Protein AF-A0A517YTK4-F1 (afdb_monomer)

Organism: NCBI:txid2528020

Secondary structure (DSSP, 8-state):
---HHHHHHHHHHHHHHHTTSS-HHHHHHHHHHHHHH---HHHHHHHHHHHHHHHHHHHHSS----HHHHHHHHHHHHHHHSSPPPEE-------HHHHHHHHHHHHHHHHHHHHT--HHHHHHHHHHHHHHHHHHHHHHHHHHHHHHHHTT--TTTTTEESSS-HHHHHHHHHH-SS--PPPP--TTS-TTTHHHHHHHHHHHHHHHHHHHHHHHHHHHHIIIIIHHHHHHHHHHHHHHHHHHHHHTHHHHHHHHHHHT-

Foldseek 3Di:
DDDLVLLVVLLCLLVCVVVVVAALVRSVVSLVVSCVVDPDVLSVQLCLQCVLVSVCCNVVVDRPPDVVSLVSSLLSSLLSLDPDGWDQAPDPDDDVVLVVLVVVLVVVVVVCVVVVPDPVVVVVSVVVSVVVVVVVVVVVVVVVVVCVVSRSNPPRNNRTHSDPDPVRSVVSVVVRPVRDRDDDDPPPDPPPPPCVVVVVVVVVVVVVVVVVVVVVVVVVCCVVPVVVVVCCVVVVVVVVVVCCVVVCVVVVVVVVVVVVD

Structure (mmCIF, N/CA/C/O backbone):
data_AF-A0A517YTK4-F1
#
_entry.id   AF-A0A517YTK4-F1
#
loop_
_atom_site.group_PDB
_atom_site.id
_atom_site.type_symbol
_atom_site.label_atom_id
_atom_site.label_alt_id
_atom_site.label_comp_id
_atom_site.label_asym_id
_atom_site.label_entity_id
_atom_site.label_seq_id
_atom_site.pdbx_PDB_ins_code
_atom_site.Cartn_x
_atom_site.Cartn_y
_atom_site.Cartn_z
_atom_site.occupancy
_atom_site.B_iso_or_equiv
_atom_site.auth_seq_id
_atom_site.auth_comp_id
_atom_site.auth_asym_id
_atom_site.auth_atom_id
_atom_site.pdbx_PDB_model_num
ATOM 1 N N . MET A 1 1 ? -3.029 -11.728 23.506 1.00 62.53 1 MET A N 1
ATOM 2 C CA . MET A 1 1 ? -4.375 -12.178 23.922 1.00 62.53 1 MET A CA 1
ATOM 3 C C . MET A 1 1 ? -5.382 -11.230 23.297 1.00 62.53 1 MET A C 1
ATOM 5 O O . MET A 1 1 ? -5.100 -10.040 23.271 1.00 62.53 1 MET A O 1
ATOM 9 N N . ILE A 1 2 ? -6.489 -11.734 22.751 1.00 75.38 2 ILE A N 1
ATOM 10 C CA . ILE A 1 2 ? -7.517 -10.889 22.130 1.00 75.38 2 ILE A CA 1
ATOM 11 C C . ILE A 1 2 ? -8.349 -10.230 23.237 1.00 75.38 2 ILE A C 1
ATOM 13 O O . ILE A 1 2 ? -8.969 -10.946 24.024 1.00 75.38 2 ILE A O 1
ATOM 17 N N . SER A 1 3 ? -8.361 -8.895 23.303 1.00 84.38 3 SER A N 1
ATOM 18 C CA . SER A 1 3 ? -9.205 -8.146 24.246 1.00 84.38 3 SER A CA 1
ATOM 19 C C . SER A 1 3 ? -10.408 -7.584 23.504 1.00 84.38 3 SER A C 1
ATOM 21 O O . SER A 1 3 ? -10.269 -6.705 22.654 1.00 84.38 3 SER A O 1
ATOM 23 N N . ARG A 1 4 ? -11.603 -8.104 23.804 1.00 88.69 4 ARG A N 1
ATOM 24 C CA . ARG A 1 4 ? -12.829 -7.655 23.132 1.00 88.69 4 ARG A CA 1
ATOM 25 C C . ARG A 1 4 ? -13.174 -6.209 23.482 1.00 88.69 4 ARG A C 1
ATOM 27 O O . ARG A 1 4 ? -13.539 -5.460 22.589 1.00 88.69 4 ARG A O 1
ATOM 34 N N . GLU A 1 5 ? -12.985 -5.834 24.741 1.00 90.06 5 GLU A N 1
ATOM 35 C CA . GLU A 1 5 ? -13.199 -4.473 25.237 1.00 90.06 5 GLU A CA 1
ATOM 36 C C . GLU A 1 5 ? -12.335 -3.466 24.471 1.00 90.06 5 GLU A C 1
ATOM 38 O O . GLU A 1 5 ? -12.867 -2.546 23.859 1.00 90.06 5 GLU A O 1
ATOM 43 N N . ASN A 1 6 ? -11.028 -3.726 24.368 1.00 89.94 6 ASN A N 1
ATOM 44 C CA . ASN A 1 6 ? -10.109 -2.827 23.666 1.00 89.94 6 ASN A CA 1
ATOM 45 C C . ASN A 1 6 ? -10.412 -2.774 22.154 1.00 89.94 6 ASN A C 1
ATOM 47 O O . ASN A 1 6 ? -10.222 -1.742 21.514 1.00 89.94 6 ASN A O 1
ATOM 51 N N . ARG A 1 7 ? -10.883 -3.879 21.550 1.00 89.00 7 ARG A N 1
ATOM 52 C CA . ARG A 1 7 ? -11.302 -3.891 20.136 1.00 89.00 7 ARG A CA 1
ATOM 53 C C . ARG A 1 7 ? -12.569 -3.075 19.915 1.00 89.00 7 ARG A C 1
ATOM 55 O O . ARG A 1 7 ? -12.634 -2.342 18.934 1.00 89.00 7 ARG A O 1
ATOM 62 N N . ASP A 1 8 ? -13.555 -3.202 20.798 1.00 91.62 8 ASP A N 1
ATOM 63 C CA . ASP A 1 8 ? -14.798 -2.433 20.730 1.00 91.62 8 ASP A CA 1
ATOM 64 C C . ASP A 1 8 ? -14.533 -0.935 20.971 1.00 91.62 8 ASP A C 1
ATOM 66 O O . ASP A 1 8 ? -15.130 -0.091 20.302 1.00 91.62 8 ASP A O 1
ATOM 70 N N . GLU A 1 9 ? -13.571 -0.599 21.835 1.00 91.44 9 GLU A N 1
ATOM 71 C CA . GLU A 1 9 ? -13.083 0.772 22.009 1.00 91.44 9 GLU A CA 1
ATOM 72 C C . GLU A 1 9 ? -12.409 1.302 20.735 1.00 91.44 9 GLU A C 1
ATOM 74 O O . GLU A 1 9 ? -12.778 2.371 20.246 1.00 91.44 9 GLU A O 1
ATOM 79 N N . MET A 1 10 ? -11.512 0.522 20.121 1.00 90.88 10 MET A N 1
ATOM 80 C CA . MET A 1 10 ? -10.875 0.875 18.845 1.00 90.88 10 MET A CA 1
ATOM 81 C C . MET A 1 10 ? -11.900 1.068 17.715 1.00 90.88 10 MET A C 1
ATOM 83 O O . MET A 1 10 ? -11.784 2.005 16.928 1.00 90.88 10 MET A O 1
ATOM 87 N N . ILE A 1 11 ? -12.932 0.218 17.646 1.00 91.62 11 ILE A N 1
ATOM 88 C CA . ILE A 1 11 ? -14.054 0.380 16.708 1.00 91.62 11 ILE A CA 1
ATOM 89 C C . ILE A 1 11 ? -14.753 1.717 16.948 1.00 91.62 11 ILE A C 1
ATOM 91 O O . ILE A 1 11 ? -14.966 2.468 16.000 1.00 91.62 11 ILE A O 1
ATOM 95 N N . GLY A 1 12 ? -15.079 2.031 18.204 1.00 89.50 12 GLY A N 1
ATOM 96 C CA . GLY A 1 12 ? -15.748 3.279 18.564 1.00 89.50 12 GLY A CA 1
ATOM 97 C C . GLY A 1 12 ? -14.936 4.523 18.196 1.00 89.50 12 GLY A C 1
ATOM 98 O O . GLY A 1 12 ? -15.514 5.518 17.757 1.00 89.50 12 GLY A O 1
ATOM 99 N N . LEU A 1 13 ? -13.610 4.457 18.329 1.00 89.50 13 LEU A N 1
ATOM 100 C CA . LEU A 1 13 ? -12.700 5.522 17.909 1.00 89.50 13 LEU A CA 1
ATOM 101 C C . LEU A 1 13 ? -12.698 5.690 16.385 1.00 89.50 13 LEU A C 1
ATOM 103 O O . LEU A 1 13 ? -12.909 6.800 15.902 1.00 89.50 13 LEU A O 1
ATOM 107 N N . ILE A 1 14 ? -12.541 4.602 15.626 1.00 87.38 14 ILE A N 1
ATOM 108 C CA . ILE A 1 14 ? -12.517 4.650 14.156 1.00 87.38 14 ILE A CA 1
ATOM 109 C C . ILE A 1 14 ? -13.870 5.115 13.596 1.00 87.38 14 ILE A C 1
ATOM 111 O O . ILE A 1 14 ? -13.897 6.016 12.763 1.00 87.38 14 ILE A O 1
ATOM 115 N N . ASP A 1 15 ? -14.991 4.558 14.063 1.00 87.38 15 ASP A N 1
ATOM 116 C CA . ASP A 1 15 ? -16.338 4.969 13.635 1.00 87.38 15 ASP A CA 1
ATOM 117 C C . ASP A 1 15 ? -16.634 6.419 14.037 1.00 87.38 15 ASP A C 1
ATOM 119 O O . ASP A 1 15 ? -17.185 7.197 13.258 1.00 87.38 15 ASP A O 1
ATOM 123 N N . GLY A 1 16 ? -16.254 6.808 15.257 1.00 83.38 16 GLY A N 1
ATOM 124 C CA . GLY A 1 16 ? -16.369 8.186 15.723 1.00 83.38 16 GLY A CA 1
ATOM 125 C C . GLY A 1 16 ? -15.549 9.147 14.868 1.00 83.38 16 GLY A C 1
ATOM 126 O O . GLY A 1 16 ? -15.992 10.272 14.634 1.00 83.38 16 GLY A O 1
ATOM 127 N N . GLY A 1 17 ? -14.403 8.689 14.369 1.00 79.38 17 GLY A N 1
ATOM 128 C CA . GLY A 1 17 ? -13.581 9.430 13.436 1.00 79.38 17 GLY A CA 1
ATOM 129 C C . GLY A 1 1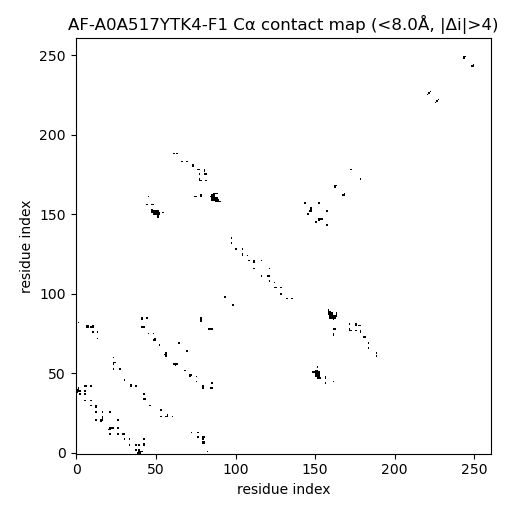7 ? -14.232 9.565 12.052 1.00 79.38 17 GLY A C 1
ATOM 130 O O . GLY A 1 17 ? -14.468 10.671 11.577 1.00 79.38 17 GLY A O 1
ATOM 131 N N . LEU A 1 18 ? -14.620 8.443 11.440 1.00 78.38 18 LEU A N 1
ATOM 132 C CA . LEU A 1 18 ? -15.260 8.401 10.116 1.00 78.38 18 LEU A CA 1
ATOM 133 C C . LEU A 1 18 ? -16.560 9.217 10.044 1.00 78.38 18 LEU A C 1
ATOM 135 O O . LEU A 1 18 ? -16.836 9.847 9.026 1.00 78.38 18 LEU A O 1
ATOM 139 N N . ASP A 1 19 ? -17.341 9.233 11.126 1.00 79.50 19 ASP A N 1
ATOM 140 C CA . ASP A 1 19 ? -18.580 10.011 11.221 1.00 79.50 19 ASP A CA 1
ATOM 141 C C . ASP A 1 19 ? -18.336 11.492 11.600 1.00 79.50 19 ASP A C 1
ATOM 143 O O . ASP A 1 19 ? -19.295 12.240 11.809 1.00 79.50 19 ASP A O 1
ATOM 147 N N . GLY A 1 20 ? -17.078 11.917 11.776 1.00 74.31 20 GLY A N 1
ATOM 148 C CA . GLY A 1 20 ? -16.699 13.280 12.173 1.00 74.31 20 GLY A CA 1
ATOM 149 C C . GLY A 1 20 ? -17.080 13.663 13.610 1.00 74.31 20 GLY A C 1
ATOM 150 O O . GLY A 1 20 ? -17.044 14.838 13.979 1.00 74.31 20 GLY A O 1
ATOM 151 N N . ARG A 1 21 ? -17.468 12.690 14.444 1.00 81.81 21 ARG A N 1
ATOM 152 C CA . ARG A 1 21 ? -17.834 12.903 15.857 1.00 81.81 21 ARG A CA 1
ATOM 153 C C . ARG A 1 21 ? -16.613 13.125 16.746 1.00 81.81 21 ARG A C 1
ATOM 155 O O . ARG A 1 21 ? -16.722 13.788 17.777 1.00 81.81 21 ARG A O 1
ATOM 162 N N . ILE A 1 22 ? -15.475 12.557 16.364 1.00 81.38 22 ILE A N 1
ATOM 163 C CA . ILE A 1 22 ? -14.182 12.721 17.026 1.00 81.38 22 ILE A CA 1
ATOM 164 C C . ILE A 1 22 ? -13.286 13.510 16.074 1.00 81.38 22 ILE A C 1
ATOM 166 O O . ILE A 1 22 ? -13.171 13.164 14.902 1.00 81.38 22 ILE A O 1
ATOM 170 N N . LYS A 1 23 ? -12.684 14.591 16.575 1.00 79.69 23 LYS A N 1
ATOM 171 C CA . LYS A 1 23 ? -11.716 15.389 15.812 1.00 79.69 23 LYS A CA 1
ATOM 172 C C . LYS A 1 23 ? -10.380 14.640 15.685 1.00 79.69 23 LYS A C 1
ATOM 174 O O . LYS A 1 23 ? -10.070 13.904 16.620 1.00 79.69 23 LYS A O 1
ATOM 179 N N . PRO A 1 24 ? -9.587 14.880 14.624 1.00 73.31 24 PRO A N 1
ATOM 180 C CA . PRO A 1 24 ? -8.294 14.220 14.408 1.00 73.31 24 PRO A CA 1
ATOM 181 C C . PRO A 1 24 ? -7.378 14.239 15.638 1.00 73.31 24 PRO A C 1
ATOM 183 O O . PRO A 1 24 ? -7.018 13.177 16.133 1.00 73.31 24 PRO A O 1
ATOM 186 N N . ASP A 1 25 ? -7.134 15.416 16.219 1.00 78.88 25 ASP A N 1
ATOM 187 C CA . ASP A 1 25 ? -6.235 15.579 17.372 1.00 78.88 25 ASP A CA 1
ATOM 188 C C . ASP A 1 25 ? -6.685 14.714 18.566 1.00 78.88 25 ASP A C 1
ATOM 190 O O . ASP A 1 25 ? -5.915 13.985 19.187 1.00 78.88 25 ASP A O 1
ATOM 194 N N . ALA A 1 26 ? -7.991 14.735 18.854 1.00 82.88 26 ALA A N 1
ATOM 195 C CA . ALA A 1 26 ? -8.579 13.969 19.949 1.00 82.88 26 ALA A CA 1
ATOM 196 C C . ALA A 1 26 ? -8.642 12.463 19.654 1.00 82.88 26 ALA A C 1
ATOM 198 O O . ALA A 1 26 ? -8.762 11.657 20.578 1.00 82.88 26 ALA A O 1
ATOM 199 N N . LEU A 1 27 ? -8.632 12.074 18.379 1.00 83.25 27 LEU A N 1
ATOM 200 C CA . LEU A 1 27 ? -8.559 10.683 17.967 1.00 83.25 27 LEU A CA 1
ATOM 201 C C . LEU A 1 27 ? -7.149 10.142 18.192 1.00 83.25 27 LEU A C 1
ATOM 203 O O . LEU A 1 27 ? -7.027 9.076 18.791 1.00 83.25 27 LEU A O 1
ATOM 207 N N . GLY A 1 28 ? -6.122 10.893 17.784 1.00 81.69 28 GLY A N 1
ATOM 208 C CA . GLY A 1 28 ? -4.714 10.549 17.989 1.00 81.69 28 GLY A CA 1
ATOM 209 C C . GLY A 1 28 ? -4.407 10.267 19.457 1.00 81.69 28 GLY A C 1
ATOM 210 O O . GLY A 1 28 ? -4.005 9.155 19.792 1.00 81.69 28 GLY A O 1
ATOM 211 N N . GLU A 1 29 ? -4.733 11.208 20.350 1.00 85.00 29 GLU A N 1
ATOM 212 C CA . GLU A 1 29 ? -4.509 11.058 21.798 1.00 85.00 29 GLU A CA 1
ATOM 213 C C . GLU A 1 29 ? -5.211 9.822 22.391 1.00 85.00 29 GLU A C 1
ATOM 215 O O . GLU A 1 29 ? -4.649 9.089 23.208 1.00 85.00 29 GLU A O 1
ATOM 220 N N . ARG A 1 30 ? -6.463 9.563 21.987 1.00 88.44 30 ARG A N 1
ATOM 221 C CA . ARG A 1 30 ? -7.242 8.423 22.501 1.00 88.44 30 ARG A CA 1
ATOM 222 C C . ARG A 1 30 ? -6.717 7.090 21.994 1.00 88.44 30 ARG A C 1
ATOM 224 O O . ARG A 1 30 ? -6.721 6.108 22.734 1.00 88.44 30 ARG A O 1
ATOM 231 N N . VAL A 1 31 ? -6.296 7.047 20.734 1.00 86.88 31 VAL A N 1
ATOM 232 C CA . VAL A 1 31 ? -5.714 5.849 20.138 1.00 86.88 31 VAL A CA 1
ATOM 233 C C . VAL A 1 31 ? -4.346 5.568 20.756 1.00 86.88 31 VAL A C 1
ATOM 235 O O . VAL A 1 31 ? -4.083 4.421 21.109 1.00 86.88 31 VAL A O 1
ATOM 238 N N . GLU A 1 32 ? -3.512 6.585 20.974 1.00 87.12 32 GLU A N 1
ATOM 239 C CA . GLU A 1 32 ? -2.221 6.441 21.654 1.00 87.12 32 GLU A CA 1
ATOM 240 C C . GLU A 1 32 ? -2.395 5.870 23.068 1.00 87.12 32 GLU A C 1
ATOM 242 O O . GLU A 1 32 ? -1.794 4.845 23.400 1.00 87.12 32 GLU A O 1
ATOM 247 N N . TRP A 1 33 ? -3.324 6.429 23.851 1.00 89.94 33 TRP A N 1
ATOM 248 C CA . TRP A 1 33 ? -3.666 5.896 25.171 1.00 89.94 33 TRP A CA 1
ATOM 249 C C . TRP A 1 33 ? -4.111 4.425 25.113 1.00 89.94 33 TRP A C 1
ATOM 251 O O . TRP A 1 33 ? -3.664 3.600 25.916 1.00 89.94 33 TRP A O 1
ATOM 261 N N . LEU A 1 34 ? -4.956 4.057 24.146 1.00 89.62 34 LEU A N 1
ATOM 262 C CA . LEU A 1 34 ? -5.416 2.677 23.976 1.00 89.62 34 LEU A CA 1
ATOM 263 C C . LEU A 1 34 ? -4.259 1.723 23.631 1.00 89.62 34 LEU A C 1
ATOM 265 O O . LEU A 1 34 ? -4.233 0.580 24.094 1.00 89.62 34 LEU A O 1
ATOM 269 N N . LEU A 1 35 ? -3.292 2.177 22.833 1.00 88.06 35 LEU A N 1
ATOM 270 C CA . LEU A 1 35 ? -2.131 1.386 22.419 1.00 88.06 35 LEU A CA 1
ATOM 271 C C . LEU A 1 35 ? -1.151 1.122 23.563 1.00 88.06 35 LEU A C 1
ATOM 273 O O . LEU A 1 35 ? -0.593 0.019 23.636 1.00 88.06 35 LEU A O 1
ATOM 277 N N . GLU A 1 36 ? -0.963 2.097 24.451 1.00 88.94 36 GLU A N 1
ATOM 278 C CA . GLU A 1 36 ? -0.148 1.952 25.661 1.00 88.94 36 GLU A CA 1
ATOM 279 C C . GLU A 1 36 ? -0.771 0.968 26.657 1.00 88.94 36 GLU A C 1
ATOM 281 O O . GLU A 1 36 ? -0.059 0.189 27.292 1.00 88.94 36 GLU A O 1
ATOM 286 N N . ASN A 1 37 ? -2.104 0.952 26.747 1.00 88.31 37 ASN A N 1
ATOM 287 C CA . ASN A 1 37 ? -2.848 0.150 27.722 1.00 88.31 37 ASN A CA 1
ATOM 288 C C . ASN A 1 37 ? -3.314 -1.219 27.192 1.00 88.31 37 ASN A C 1
ATOM 290 O O . ASN A 1 37 ? -3.936 -1.991 27.926 1.00 88.31 37 ASN A O 1
ATOM 294 N N . THR A 1 38 ? -3.006 -1.564 25.937 1.00 87.19 38 THR A N 1
ATOM 295 C CA . THR A 1 38 ? -3.387 -2.850 25.336 1.00 87.19 38 THR A CA 1
ATOM 296 C C . THR A 1 38 ? -2.192 -3.763 25.053 1.00 87.19 38 THR A C 1
ATOM 298 O O . THR A 1 38 ? -1.151 -3.359 24.528 1.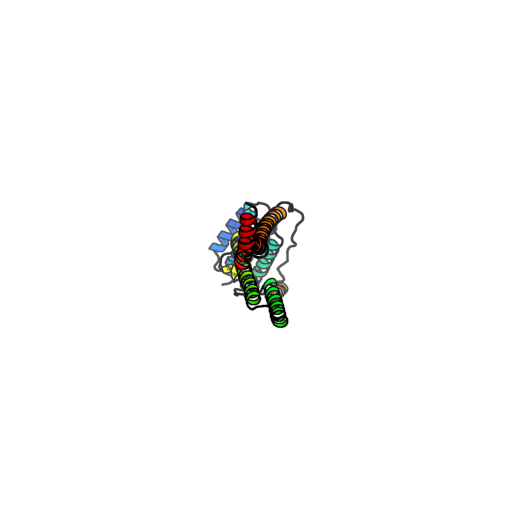00 87.19 38 THR A O 1
ATOM 301 N N . GLU A 1 39 ? -2.372 -5.058 25.312 1.00 85.75 39 GLU A N 1
ATOM 302 C CA . GLU A 1 39 ? -1.479 -6.122 24.831 1.00 85.75 39 GLU A CA 1
ATOM 303 C C . GLU A 1 39 ? -2.002 -6.807 23.552 1.00 85.75 39 GLU A C 1
ATOM 305 O O . GLU A 1 39 ? -1.336 -7.692 23.002 1.00 85.75 39 GLU A O 1
ATOM 310 N N . ASP A 1 40 ? -3.186 -6.422 23.054 1.00 84.81 40 ASP A N 1
ATOM 311 C CA . ASP A 1 40 ? -3.761 -7.007 21.838 1.00 84.81 40 ASP A CA 1
ATOM 312 C C . ASP A 1 40 ? -2.992 -6.528 20.597 1.00 84.81 40 ASP A C 1
ATOM 314 O O . ASP A 1 40 ? -3.112 -5.387 20.143 1.00 84.81 40 ASP A O 1
ATOM 318 N N . GLN A 1 41 ? -2.208 -7.439 20.023 1.00 81.44 41 GLN A N 1
ATOM 319 C CA . GLN A 1 41 ? -1.432 -7.203 18.807 1.00 81.44 41 GLN A CA 1
ATOM 320 C C . GLN A 1 41 ? -2.307 -6.827 17.610 1.00 81.44 41 GLN A C 1
ATOM 322 O O . GLN A 1 41 ? -1.852 -6.089 16.742 1.00 81.44 41 GLN A O 1
ATOM 327 N N . SER A 1 42 ? -3.561 -7.283 17.562 1.00 82.38 42 SER A N 1
ATOM 328 C CA . SER A 1 42 ? -4.461 -6.940 16.458 1.00 82.38 42 SER A CA 1
ATOM 329 C C . SER A 1 42 ? -4.835 -5.463 16.481 1.00 82.38 42 SER A C 1
ATOM 331 O O . SER A 1 42 ? -4.983 -4.875 15.418 1.00 82.38 42 SER A O 1
ATOM 333 N N . ILE A 1 43 ? -4.929 -4.845 17.663 1.00 85.50 43 ILE A N 1
ATOM 334 C CA . ILE A 1 43 ? -5.185 -3.404 17.804 1.00 85.50 43 ILE A CA 1
ATOM 335 C C . ILE A 1 43 ? -3.953 -2.612 17.378 1.00 85.50 43 ILE A C 1
ATOM 337 O O . ILE A 1 43 ? -4.075 -1.693 16.575 1.00 85.50 43 ILE A O 1
ATOM 341 N N . LYS A 1 44 ? -2.762 -3.020 17.836 1.00 84.50 44 LYS A N 1
ATOM 342 C CA . LYS A 1 44 ? -1.491 -2.365 17.475 1.00 84.50 44 LYS A CA 1
ATOM 343 C C . LYS A 1 44 ? -1.249 -2.376 15.972 1.00 84.50 44 LYS A C 1
ATOM 345 O O . LYS A 1 44 ? -0.988 -1.344 15.372 1.00 84.50 44 LYS A O 1
ATOM 350 N N . LEU A 1 45 ? -1.425 -3.534 15.349 1.00 79.44 45 LEU A N 1
ATOM 351 C CA . LEU A 1 45 ? -1.300 -3.675 13.904 1.00 79.44 45 LEU A CA 1
ATOM 352 C C . LEU A 1 45 ? -2.446 -2.982 13.146 1.00 79.44 45 LEU A C 1
ATOM 354 O O . LEU A 1 45 ? -2.216 -2.456 12.066 1.00 79.44 45 LEU A O 1
ATOM 358 N N . SER A 1 46 ? -3.672 -2.952 13.685 1.00 83.00 46 SER A N 1
ATOM 359 C CA . SER A 1 46 ? -4.775 -2.179 13.087 1.00 83.00 46 SER A CA 1
ATOM 360 C C . SER A 1 46 ? -4.470 -0.685 13.082 1.00 83.00 46 SER A C 1
ATOM 362 O O . SER A 1 46 ? -4.762 -0.016 12.097 1.00 83.00 46 SER A O 1
ATOM 364 N N . TYR A 1 47 ? -3.846 -0.179 14.148 1.00 84.50 47 TYR A N 1
ATOM 365 C CA . TYR A 1 47 ? -3.348 1.188 14.193 1.00 84.50 47 TYR A CA 1
ATOM 366 C C . TYR A 1 47 ? -2.228 1.423 13.184 1.00 84.50 47 TYR A C 1
ATOM 368 O O . TYR A 1 47 ? -2.333 2.362 12.413 1.00 84.50 47 TYR A O 1
ATOM 376 N N . GLU A 1 48 ? -1.218 0.549 13.103 1.00 77.50 48 GLU A N 1
ATOM 377 C CA . GLU A 1 48 ? -0.168 0.655 12.070 1.00 77.50 48 GLU A CA 1
ATOM 378 C C . GLU A 1 48 ? -0.742 0.680 10.641 1.00 77.50 48 GLU A C 1
ATOM 380 O O . GLU A 1 48 ? -0.116 1.212 9.731 1.00 77.50 48 GLU A O 1
ATOM 385 N N . TYR A 1 49 ? -1.921 0.088 10.426 1.00 74.69 49 TYR A N 1
ATOM 386 C CA . TYR A 1 49 ? -2.630 0.118 9.147 1.00 74.69 49 TYR A CA 1
ATOM 387 C C . TYR A 1 49 ? -3.367 1.424 8.855 1.00 74.69 49 TYR A C 1
ATOM 389 O O . TYR A 1 49 ? -3.685 1.693 7.695 1.00 74.69 49 TYR A O 1
ATOM 397 N N . LEU A 1 50 ? -3.698 2.177 9.900 1.00 76.56 50 LEU A N 1
ATOM 398 C CA . LEU A 1 50 ? -4.500 3.393 9.837 1.00 76.56 50 LEU A CA 1
ATOM 399 C C . LEU A 1 50 ? -3.696 4.649 10.175 1.00 76.56 50 LEU A C 1
ATOM 401 O O . LEU A 1 50 ? -4.191 5.733 9.909 1.00 76.56 50 LEU A O 1
ATOM 405 N N . SER A 1 51 ? -2.484 4.528 10.715 1.00 75.69 51 SER A N 1
ATOM 406 C CA . SER A 1 51 ? -1.661 5.647 11.185 1.00 75.69 51 SER A CA 1
ATOM 407 C C . SER A 1 51 ? -1.424 6.685 10.096 1.00 75.69 51 SER A C 1
ATOM 409 O O . SER A 1 51 ? -1.745 7.842 10.317 1.00 75.69 51 SER A O 1
ATOM 411 N N . GLY A 1 52 ? -0.995 6.293 8.893 1.00 67.94 52 GLY A N 1
ATOM 412 C CA . GLY A 1 52 ? -0.827 7.268 7.805 1.00 67.94 52 GLY A CA 1
ATOM 413 C C . GLY A 1 52 ? -2.141 7.883 7.331 1.00 67.94 52 GLY A C 1
ATOM 414 O O . GLY A 1 52 ? -2.175 9.040 6.938 1.00 67.94 52 GLY A O 1
ATOM 415 N N . TRP A 1 53 ? -3.249 7.144 7.431 1.00 69.62 53 TRP A N 1
ATOM 416 C CA . TRP A 1 53 ? -4.569 7.707 7.144 1.00 69.62 53 TRP A CA 1
ATOM 417 C C . TRP A 1 53 ? -5.010 8.717 8.219 1.00 69.62 53 TRP A C 1
ATOM 419 O O . TRP A 1 53 ? -5.657 9.710 7.895 1.00 69.62 53 TRP A O 1
ATOM 429 N N . PHE A 1 54 ? -4.649 8.489 9.486 1.00 70.62 54 PHE A N 1
ATOM 430 C CA . PHE A 1 54 ? -4.883 9.432 10.579 1.00 70.62 54 PHE A CA 1
ATOM 431 C C . PHE A 1 54 ? -3.985 10.672 10.480 1.00 70.62 54 PHE A C 1
ATOM 433 O O . PHE A 1 54 ? -4.494 11.773 10.652 1.00 70.62 54 PHE A O 1
ATOM 440 N N . GLU A 1 55 ? -2.705 10.513 10.139 1.00 68.50 55 GLU A N 1
ATOM 441 C CA . GLU A 1 55 ? -1.762 11.623 9.923 1.00 68.50 55 GLU A CA 1
ATOM 442 C C . GLU A 1 55 ? -2.220 12.526 8.766 1.00 68.50 55 GLU A C 1
ATOM 444 O O . GLU A 1 55 ? -2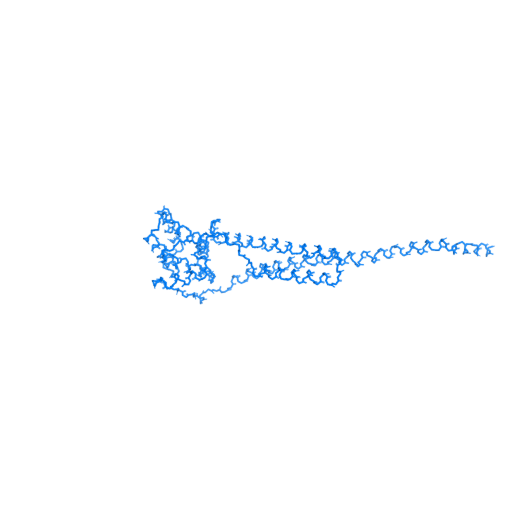.296 13.743 8.918 1.00 68.50 55 GLU A O 1
ATOM 449 N N . GLU A 1 56 ? -2.632 11.945 7.631 1.00 64.50 56 GLU A N 1
ATOM 450 C CA . GLU A 1 56 ? -3.212 12.718 6.523 1.00 64.50 56 GLU A CA 1
ATOM 451 C C . GLU A 1 56 ? -4.494 13.455 6.937 1.00 64.50 56 GLU A C 1
ATOM 453 O O . GLU A 1 56 ? -4.789 14.541 6.436 1.00 64.50 56 GLU A O 1
ATOM 458 N N . TRP A 1 57 ? -5.273 12.892 7.859 1.00 67.38 57 TRP A N 1
ATOM 459 C CA . TRP A 1 57 ? -6.463 13.565 8.358 1.00 67.38 57 TRP A CA 1
ATOM 460 C C . TRP A 1 57 ? -6.128 14.740 9.290 1.00 67.38 57 TRP A C 1
ATOM 462 O O . TRP A 1 57 ? -6.745 15.802 9.180 1.00 67.38 57 TRP A O 1
ATOM 472 N N . GLU A 1 58 ? -5.152 14.571 10.180 1.00 65.75 58 GLU A N 1
ATOM 473 C CA . GLU A 1 58 ? -4.682 15.611 11.101 1.00 65.75 58 GLU A CA 1
ATOM 474 C C . GLU A 1 58 ? -4.057 16.796 10.349 1.00 65.75 58 GLU A C 1
ATOM 476 O O . GLU A 1 58 ? -4.430 17.947 10.587 1.00 65.75 58 GLU A O 1
ATOM 481 N N . ASP A 1 59 ? -3.191 16.521 9.372 1.00 58.72 59 ASP A N 1
ATOM 482 C CA . ASP A 1 59 ? -2.454 17.550 8.633 1.00 58.72 59 ASP A CA 1
ATOM 483 C C . ASP A 1 59 ? -3.343 18.394 7.705 1.00 58.72 59 ASP A C 1
ATOM 485 O O . ASP A 1 59 ? -3.102 19.591 7.507 1.00 58.72 59 ASP A O 1
ATOM 489 N N . TRP A 1 60 ? -4.363 17.781 7.096 1.00 53.88 60 TRP A N 1
ATOM 490 C CA . TRP A 1 60 ? -5.120 18.409 6.009 1.00 53.88 60 TRP A CA 1
ATOM 491 C C . TRP A 1 60 ? -6.530 18.843 6.417 1.00 53.88 60 TRP A C 1
ATOM 493 O O . TRP A 1 60 ? -7.155 19.611 5.680 1.00 53.88 60 TRP A O 1
ATOM 503 N N . GLY A 1 61 ? -7.016 18.428 7.596 1.00 52.09 61 GLY A N 1
ATOM 504 C CA . GLY A 1 61 ? -8.275 18.869 8.218 1.00 52.09 61 GLY A CA 1
ATOM 505 C C . GLY A 1 61 ? -9.556 18.388 7.524 1.00 52.09 61 GLY A C 1
ATOM 506 O O . GLY A 1 61 ? -10.571 18.179 8.185 1.00 52.09 61 GLY A O 1
ATOM 507 N N . ASP A 1 62 ? -9.491 18.147 6.219 1.00 54.56 62 ASP A N 1
ATOM 508 C CA . ASP A 1 62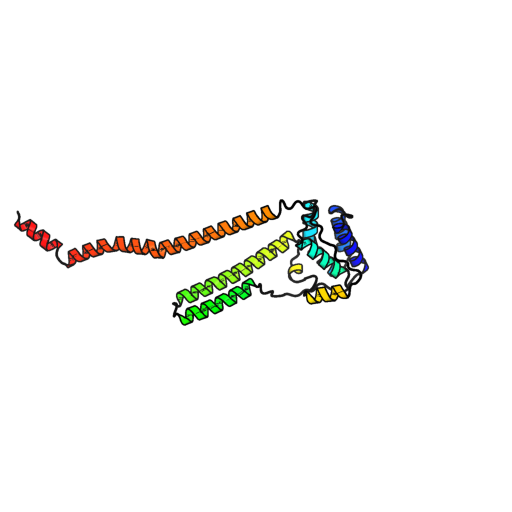 ? -10.429 17.361 5.438 1.00 54.56 62 ASP A CA 1
ATOM 509 C C . ASP A 1 62 ? -9.677 16.125 4.969 1.00 54.56 62 ASP A C 1
ATOM 511 O O . ASP A 1 62 ? -8.661 16.233 4.277 1.00 54.56 62 ASP A O 1
ATOM 515 N N . VAL A 1 63 ? -10.177 14.939 5.318 1.00 51.59 63 VAL A N 1
ATOM 516 C CA . VAL A 1 63 ? -9.707 13.733 4.649 1.00 51.59 63 VAL A CA 1
ATOM 517 C C . VAL A 1 63 ? -10.082 13.918 3.177 1.00 51.59 63 VAL A C 1
ATOM 519 O O . VAL A 1 63 ? -11.239 13.711 2.798 1.00 51.59 63 VAL A O 1
ATOM 522 N N . GLU A 1 64 ? -9.119 14.247 2.312 1.00 52.56 64 GLU A N 1
ATOM 523 C CA . GLU A 1 64 ? -9.146 13.779 0.925 1.00 52.56 64 GLU A CA 1
ATOM 524 C C . GLU A 1 64 ? -9.064 12.248 1.011 1.00 52.56 64 GLU A C 1
ATOM 526 O O . GLU A 1 64 ? -8.055 11.645 0.669 1.00 52.56 64 GLU A O 1
ATOM 531 N N . SER A 1 65 ? -10.091 11.601 1.584 1.00 56.56 65 SER A N 1
ATOM 532 C CA . SER A 1 65 ? -10.098 10.166 1.795 1.00 56.56 65 SER A CA 1
ATOM 533 C C . SER A 1 65 ? -10.153 9.589 0.410 1.00 56.56 65 SER A C 1
ATOM 535 O O . SER A 1 65 ? -11.201 9.561 -0.225 1.00 56.56 65 SER A O 1
ATOM 537 N N . ASP A 1 66 ? -9.005 9.179 -0.111 1.00 65.12 66 ASP A N 1
ATOM 538 C CA . ASP A 1 66 ? -8.985 8.316 -1.266 1.00 65.12 66 ASP A CA 1
ATOM 539 C C . ASP A 1 66 ? -9.921 7.148 -0.926 1.00 65.12 66 ASP A C 1
ATOM 541 O O . ASP A 1 66 ? -9.915 6.612 0.191 1.00 65.12 66 ASP A O 1
ATOM 545 N N . GLN A 1 67 ? -10.763 6.763 -1.880 1.00 70.88 67 GLN A N 1
ATOM 546 C CA . GLN A 1 67 ? -11.617 5.590 -1.761 1.00 70.88 67 GLN A CA 1
ATOM 547 C C . GLN A 1 67 ? -10.808 4.374 -1.275 1.00 70.88 67 GLN A C 1
ATOM 549 O O . GLN A 1 67 ? -11.339 3.516 -0.565 1.00 70.88 67 GLN A O 1
ATOM 554 N N . TYR A 1 68 ? -9.518 4.324 -1.620 1.00 69.19 68 TYR A N 1
ATOM 555 C CA . TYR A 1 68 ? -8.570 3.364 -1.079 1.00 69.19 68 TYR A CA 1
ATOM 556 C C . TYR A 1 68 ? -8.455 3.408 0.455 1.00 69.19 68 TYR A C 1
ATOM 558 O O . TYR A 1 68 ? -8.674 2.377 1.092 1.00 69.19 68 TYR A O 1
ATOM 566 N N . GLY A 1 69 ? -8.163 4.569 1.053 1.00 70.81 69 GLY A N 1
ATOM 567 C CA . GLY A 1 69 ? -8.060 4.740 2.508 1.00 70.81 69 GLY A CA 1
ATOM 568 C C . GLY A 1 69 ? -9.370 4.396 3.221 1.00 70.81 69 GLY A C 1
ATOM 569 O O . GLY A 1 69 ? -9.374 3.644 4.198 1.00 70.81 69 GLY A O 1
ATOM 570 N N . TRP A 1 70 ? -10.505 4.809 2.647 1.00 77.69 70 TRP A N 1
ATOM 571 C CA . TRP A 1 70 ? -11.830 4.438 3.152 1.00 77.69 70 TRP A CA 1
ATOM 572 C C . TRP A 1 70 ? -12.057 2.920 3.145 1.00 77.69 70 TRP A C 1
ATOM 574 O O . TRP A 1 70 ? -12.503 2.330 4.131 1.00 77.69 70 TRP A O 1
ATOM 584 N N . ASP A 1 71 ? -11.736 2.246 2.039 1.00 79.50 71 ASP A N 1
ATOM 585 C CA . ASP A 1 71 ? -11.868 0.793 1.943 1.00 79.50 71 ASP A CA 1
ATOM 586 C C . ASP A 1 71 ? -10.898 0.056 2.884 1.00 79.50 71 ASP A C 1
ATOM 588 O O . ASP A 1 71 ? -11.227 -1.048 3.330 1.00 79.50 71 ASP A O 1
ATOM 592 N N . VAL A 1 72 ? -9.734 0.632 3.207 1.00 78.62 72 VAL A N 1
ATOM 593 C CA . VAL A 1 72 ? -8.807 0.100 4.220 1.00 78.62 72 VAL A CA 1
ATOM 594 C C . VAL A 1 72 ? -9.416 0.212 5.618 1.00 78.62 72 VAL A C 1
ATOM 596 O O . VAL A 1 72 ? -9.525 -0.816 6.292 1.00 78.62 72 VAL A O 1
ATOM 599 N N . ALA A 1 73 ? -9.916 1.386 6.015 1.00 81.19 73 ALA A N 1
ATOM 600 C CA . ALA A 1 73 ? -10.593 1.589 7.300 1.00 81.19 73 ALA A CA 1
ATOM 601 C C . ALA A 1 73 ? -11.766 0.618 7.494 1.00 81.19 73 ALA A C 1
ATOM 603 O O . ALA A 1 73 ? -11.869 -0.062 8.515 1.00 81.19 73 ALA A O 1
ATOM 604 N N . GLN A 1 74 ? -12.592 0.436 6.462 1.00 86.38 74 GLN A N 1
ATOM 605 C CA . GLN A 1 74 ? -13.710 -0.510 6.497 1.00 86.38 74 GLN A CA 1
ATOM 606 C C . GLN A 1 74 ? -13.263 -1.978 6.637 1.00 86.38 74 GLN A C 1
ATOM 608 O O . GLN A 1 74 ? -13.979 -2.789 7.229 1.00 86.38 74 GLN A O 1
ATOM 613 N N . ARG A 1 75 ? -12.093 -2.358 6.105 1.00 86.94 75 ARG A N 1
ATOM 614 C CA . ARG A 1 75 ? -11.535 -3.712 6.286 1.00 86.94 75 ARG A CA 1
ATOM 615 C C . ARG A 1 75 ? -10.991 -3.913 7.695 1.00 86.94 75 ARG A C 1
ATOM 617 O O . ARG A 1 75 ? -11.201 -4.986 8.255 1.00 86.94 75 ARG A O 1
ATOM 624 N N . VAL A 1 76 ? -10.327 -2.904 8.252 1.00 87.75 76 VAL A N 1
ATOM 625 C CA . VAL A 1 76 ? -9.831 -2.931 9.633 1.00 87.75 76 VAL A CA 1
ATOM 626 C C . VAL A 1 76 ? -11.001 -3.006 10.615 1.00 87.75 76 VAL A C 1
ATOM 628 O O . VAL A 1 76 ? -11.003 -3.874 11.479 1.00 87.75 76 VAL A O 1
ATOM 631 N N . LEU A 1 77 ? -12.056 -2.212 10.419 1.00 89.25 77 LEU A N 1
ATOM 632 C CA . LEU A 1 77 ? -13.289 -2.307 11.208 1.00 89.25 77 LEU A CA 1
ATOM 633 C C . LEU A 1 77 ? -13.907 -3.708 11.153 1.00 89.25 77 LEU A C 1
ATOM 635 O O . LEU A 1 77 ? -14.239 -4.286 12.187 1.00 89.25 77 LEU A O 1
ATOM 639 N N . LEU A 1 78 ? -14.029 -4.293 9.956 1.00 90.25 78 LEU A N 1
ATOM 640 C CA . LEU A 1 78 ? -14.544 -5.657 9.812 1.00 90.25 78 LEU A CA 1
ATOM 641 C C . LEU A 1 78 ? -13.697 -6.672 10.595 1.00 90.25 78 LEU A C 1
ATOM 643 O O . LEU A 1 78 ? -14.251 -7.583 11.211 1.00 90.25 78 LEU A O 1
ATOM 647 N N . LEU A 1 79 ? -12.373 -6.518 10.567 1.00 89.19 79 LEU A N 1
ATOM 648 C CA . LEU A 1 79 ? -11.459 -7.367 11.318 1.00 89.19 79 LEU A CA 1
ATOM 649 C C . LEU A 1 79 ? -11.636 -7.183 12.830 1.00 89.19 79 LEU A C 1
ATOM 651 O O . LEU A 1 79 ? -11.768 -8.181 13.532 1.00 89.19 79 LEU A O 1
ATOM 655 N N . LEU A 1 80 ? -11.684 -5.945 13.325 1.00 88.94 80 LEU A N 1
ATOM 656 C CA . LEU A 1 80 ? -11.862 -5.647 14.749 1.00 88.94 80 LEU A CA 1
ATOM 657 C C . LEU A 1 80 ? -13.198 -6.177 15.280 1.00 88.94 80 LEU A C 1
ATOM 659 O O . LEU A 1 80 ? -13.271 -6.666 16.406 1.00 88.94 80 LEU A O 1
ATOM 663 N N . HIS A 1 81 ? -14.250 -6.149 14.457 1.00 89.00 81 HIS A N 1
ATOM 664 C CA . HIS A 1 81 ? -15.523 -6.762 14.821 1.00 89.00 81 HIS A CA 1
ATOM 665 C C . HIS A 1 81 ? -15.461 -8.293 14.863 1.00 89.00 81 HIS A C 1
ATOM 667 O O . HIS A 1 81 ? -16.269 -8.906 15.563 1.00 89.00 81 HIS A O 1
ATOM 673 N N . SER A 1 82 ? -14.526 -8.912 14.147 1.00 86.81 82 SER A N 1
ATOM 674 C CA . SER A 1 82 ? -14.296 -10.354 14.180 1.00 86.81 82 SER A CA 1
ATOM 675 C C . SER A 1 82 ? -13.368 -10.764 15.333 1.00 86.81 82 SER A C 1
ATOM 677 O O . SER A 1 82 ? -12.679 -9.940 15.931 1.00 86.81 82 SER A O 1
ATOM 679 N N . ASN A 1 83 ? -13.328 -12.064 15.627 1.00 83.06 83 ASN A N 1
ATOM 680 C CA . ASN A 1 83 ? -12.338 -12.651 16.539 1.00 83.06 83 ASN A CA 1
ATOM 681 C C . ASN A 1 83 ? -11.100 -13.177 15.791 1.00 83.06 83 ASN A C 1
ATOM 683 O O . ASN A 1 83 ? -10.316 -13.924 16.367 1.00 83.06 83 ASN A O 1
ATOM 687 N N . GLU A 1 84 ? -10.942 -12.829 14.514 1.00 80.88 84 GLU A N 1
ATOM 688 C CA . GLU A 1 84 ? -9.778 -13.230 13.729 1.00 80.88 84 GLU A CA 1
ATOM 689 C C . GLU A 1 84 ? -8.548 -12.404 14.137 1.00 80.88 84 GLU A C 1
ATOM 691 O O . GLU A 1 84 ? -8.647 -11.315 14.725 1.00 80.88 84 GLU A O 1
ATOM 696 N N . GLU A 1 85 ? -7.379 -12.954 13.827 1.00 77.31 85 GLU A N 1
ATOM 697 C CA . GLU A 1 85 ? -6.088 -12.282 13.937 1.00 77.31 85 GLU A CA 1
ATOM 698 C C . GLU A 1 85 ? -5.621 -11.828 12.552 1.00 77.31 85 GLU A C 1
ATOM 700 O O . GLU A 1 85 ? -6.042 -12.352 11.519 1.00 77.31 85 GLU A O 1
ATOM 705 N N . ILE A 1 86 ? -4.730 -10.842 12.523 1.00 72.62 86 ILE A N 1
ATOM 706 C CA . ILE A 1 86 ? -4.181 -10.328 11.268 1.00 72.62 86 ILE A CA 1
ATOM 707 C C . ILE A 1 86 ? -3.353 -11.414 10.587 1.00 72.62 86 ILE A C 1
ATOM 709 O O . ILE A 1 86 ? -2.468 -12.029 11.183 1.00 72.62 86 ILE A O 1
ATOM 713 N N . ALA A 1 87 ? -3.619 -11.624 9.301 1.00 73.00 87 ALA A N 1
ATOM 714 C CA . ALA A 1 87 ? -2.936 -12.630 8.513 1.00 73.00 87 ALA A CA 1
ATOM 715 C C . ALA A 1 87 ? -1.527 -12.152 8.136 1.00 73.00 87 ALA A C 1
ATOM 717 O O . ALA A 1 87 ? -1.3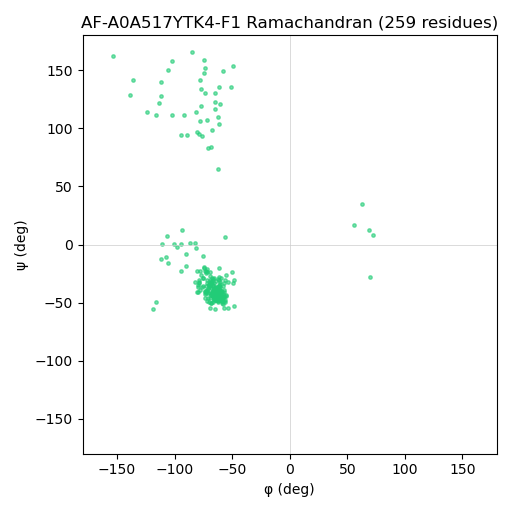30 -11.503 7.106 1.00 73.00 87 ALA A O 1
ATOM 718 N N . CYS A 1 88 ? -0.539 -12.517 8.951 1.00 65.81 88 CYS A N 1
ATOM 719 C CA . CYS A 1 88 ? 0.884 -12.358 8.656 1.00 65.81 88 CYS A CA 1
ATOM 720 C C . CYS A 1 88 ? 1.375 -13.489 7.750 1.00 65.81 88 CYS A C 1
ATOM 722 O O . CYS A 1 88 ? 1.662 -14.599 8.200 1.00 65.81 88 CYS A O 1
ATOM 724 N N . ARG A 1 89 ? 1.428 -13.227 6.443 1.00 59.38 89 ARG A N 1
ATOM 725 C CA . ARG A 1 89 ? 2.007 -14.126 5.442 1.00 59.38 89 ARG A CA 1
ATOM 726 C C . ARG A 1 89 ? 2.817 -13.337 4.422 1.00 59.38 89 ARG A C 1
ATOM 728 O O . ARG A 1 89 ? 2.307 -12.450 3.739 1.00 59.38 89 ARG A O 1
ATOM 735 N N . THR A 1 90 ? 4.054 -13.773 4.215 1.00 53.03 90 THR A N 1
ATOM 736 C CA . THR A 1 90 ? 4.923 -13.344 3.116 1.00 53.03 90 THR A CA 1
ATOM 737 C C . THR A 1 90 ? 4.362 -13.867 1.792 1.00 53.03 90 THR A C 1
ATOM 739 O O . THR A 1 90 ? 4.727 -14.930 1.294 1.00 53.03 90 THR A O 1
ATOM 742 N N . PHE A 1 91 ? 3.407 -13.147 1.206 1.00 50.50 91 PHE A N 1
ATOM 743 C CA . PHE A 1 91 ? 2.912 -13.485 -0.123 1.00 50.50 91 PHE A CA 1
ATOM 744 C C . PHE A 1 91 ? 3.855 -12.925 -1.184 1.00 50.50 91 PHE A C 1
ATOM 746 O O . PHE A 1 91 ? 3.921 -11.713 -1.408 1.00 50.50 91 PHE A O 1
ATOM 753 N N . TRP A 1 92 ? 4.518 -13.817 -1.918 1.00 50.28 92 TRP A N 1
ATOM 754 C CA . TRP A 1 92 ? 5.124 -13.468 -3.198 1.00 50.28 92 TRP A CA 1
ATOM 755 C C . TRP A 1 92 ? 4.000 -13.240 -4.218 1.00 50.28 92 TRP A C 1
ATOM 757 O O . TRP A 1 92 ? 3.556 -14.144 -4.928 1.00 50.28 92 TRP A O 1
ATOM 767 N N . ARG A 1 93 ? 3.434 -12.028 -4.210 1.00 53.50 93 ARG A N 1
ATOM 768 C CA . ARG A 1 93 ? 2.395 -11.627 -5.160 1.00 53.50 93 ARG A CA 1
ATOM 769 C C . ARG A 1 93 ? 3.048 -11.293 -6.491 1.00 53.50 93 ARG A C 1
ATOM 771 O O . ARG A 1 93 ? 3.654 -10.235 -6.639 1.00 53.50 93 ARG A O 1
ATOM 778 N N . TRP A 1 94 ? 2.878 -12.195 -7.449 1.00 50.59 94 TRP A N 1
ATOM 779 C CA . TRP A 1 94 ? 3.192 -11.932 -8.844 1.00 50.59 94 TRP A CA 1
ATOM 780 C C . TRP A 1 94 ? 2.257 -10.846 -9.371 1.00 50.59 94 TRP A C 1
ATOM 782 O O . TRP A 1 94 ? 1.033 -10.986 -9.309 1.00 50.59 94 TRP A O 1
ATOM 792 N N . SER A 1 95 ? 2.813 -9.747 -9.876 1.00 57.06 95 SER A N 1
ATOM 793 C CA . SER A 1 95 ? 2.002 -8.727 -10.538 1.00 57.06 95 SER A CA 1
ATOM 794 C C . SER A 1 95 ? 1.572 -9.232 -11.918 1.00 57.06 95 SER A C 1
ATOM 796 O O . SER A 1 95 ? 2.317 -9.943 -12.593 1.00 57.06 95 SER A O 1
ATOM 798 N N . TRP A 1 96 ? 0.385 -8.839 -12.391 1.00 57.00 96 TRP A N 1
ATOM 799 C CA . TRP A 1 96 ? -0.062 -9.183 -13.750 1.00 57.00 96 TRP A CA 1
ATOM 800 C C . TRP A 1 96 ? 0.940 -8.721 -14.822 1.00 57.00 96 TRP A C 1
ATOM 802 O O . TRP A 1 96 ? 1.134 -9.390 -15.833 1.00 57.00 96 TRP A O 1
ATOM 812 N N . ARG A 1 97 ? 1.659 -7.621 -14.556 1.00 55.59 97 ARG A N 1
ATOM 813 C CA . ARG A 1 97 ? 2.741 -7.118 -15.411 1.00 55.59 97 ARG A CA 1
ATOM 814 C C . ARG A 1 97 ? 3.922 -8.091 -15.481 1.00 55.59 97 ARG A C 1
ATOM 816 O O . ARG A 1 97 ? 4.479 -8.262 -16.556 1.00 55.59 97 ARG A O 1
ATOM 823 N N . GLN A 1 98 ? 4.273 -8.761 -14.380 1.00 64.81 98 GLN A N 1
ATOM 824 C CA . GLN A 1 98 ? 5.316 -9.797 -14.366 1.00 64.81 98 GLN A CA 1
ATOM 825 C C . GLN A 1 98 ? 4.883 -11.035 -15.155 1.00 64.81 98 GLN A C 1
ATOM 827 O O . GLN A 1 98 ? 5.669 -11.571 -15.931 1.00 64.81 98 GLN A O 1
ATOM 832 N N . VAL A 1 99 ? 3.620 -11.448 -15.015 1.00 70.62 99 VAL A N 1
ATOM 833 C CA . VAL A 1 99 ? 3.054 -12.566 -15.789 1.00 70.62 99 VAL A CA 1
ATOM 834 C C . VAL A 1 99 ? 3.066 -12.248 -17.287 1.00 70.62 99 VAL A C 1
ATOM 836 O O . VAL A 1 99 ? 3.542 -13.054 -18.085 1.00 70.62 99 VAL A O 1
ATOM 839 N N . MET A 1 100 ? 2.619 -11.049 -17.676 1.00 66.62 100 MET A N 1
ATOM 840 C CA . MET A 1 100 ? 2.686 -10.590 -19.066 1.00 66.62 100 MET A CA 1
ATOM 841 C C . MET A 1 100 ? 4.128 -10.461 -19.569 1.00 66.62 100 MET A C 1
ATOM 843 O O . MET A 1 100 ? 4.406 -10.844 -20.701 1.00 66.62 100 MET A O 1
ATOM 847 N N . GLY A 1 101 ? 5.049 -9.970 -18.736 1.00 66.06 101 GLY A N 1
ATOM 848 C CA . GLY A 1 101 ? 6.470 -9.854 -19.067 1.00 66.06 101 GLY A CA 1
ATOM 849 C C . GLY A 1 101 ? 7.115 -11.209 -19.361 1.00 66.06 101 GLY A C 1
ATOM 850 O O . GLY A 1 101 ? 7.806 -11.352 -20.367 1.00 66.06 101 GLY A O 1
ATOM 851 N N . ILE A 1 102 ? 6.822 -12.230 -18.550 1.00 71.50 102 ILE A N 1
ATOM 852 C CA . ILE A 1 102 ? 7.261 -13.609 -18.808 1.00 71.50 102 ILE A CA 1
ATOM 853 C C . ILE A 1 102 ? 6.625 -14.151 -20.090 1.00 71.50 102 ILE A C 1
ATOM 855 O O . ILE A 1 102 ? 7.315 -14.759 -20.905 1.00 71.50 102 ILE A O 1
ATOM 859 N N . GLY A 1 103 ? 5.329 -13.912 -20.304 1.00 71.62 103 GLY A N 1
ATOM 860 C CA . GLY A 1 103 ? 4.644 -14.342 -21.525 1.00 71.62 103 GLY A CA 1
ATOM 861 C C . GLY A 1 103 ? 5.281 -13.757 -22.790 1.00 71.62 103 GLY A C 1
ATOM 862 O O . GLY A 1 103 ? 5.565 -14.486 -23.739 1.00 71.62 103 GLY A O 1
ATOM 863 N N . LEU A 1 104 ? 5.576 -12.456 -22.780 1.00 68.31 104 LEU A N 1
ATOM 864 C CA . LEU A 1 104 ? 6.248 -11.769 -23.884 1.00 68.31 104 LEU A CA 1
ATOM 865 C C . LEU A 1 104 ? 7.689 -12.257 -24.085 1.00 68.31 104 LEU A C 1
ATOM 867 O O . LEU A 1 104 ? 8.107 -12.415 -25.230 1.00 68.31 104 LEU A O 1
ATOM 871 N N . LEU A 1 105 ? 8.421 -12.565 -23.006 1.00 69.44 105 LEU A N 1
ATOM 872 C CA . LEU A 1 105 ? 9.750 -13.183 -23.086 1.00 69.44 105 LEU A CA 1
ATOM 873 C C . LEU A 1 105 ? 9.686 -14.528 -23.818 1.00 69.44 105 LEU A C 1
ATOM 875 O O . LEU A 1 105 ? 10.481 -14.776 -24.719 1.00 69.44 105 LEU A O 1
ATOM 879 N N . VAL A 1 106 ? 8.742 -15.397 -23.446 1.00 76.94 106 VAL A N 1
ATOM 880 C CA . VAL A 1 106 ? 8.596 -16.720 -24.071 1.00 76.94 106 VAL A CA 1
ATOM 881 C C . VAL A 1 106 ? 8.313 -16.575 -25.566 1.00 76.94 106 VAL A C 1
ATOM 883 O O . VAL A 1 106 ? 8.953 -17.243 -26.379 1.00 76.94 106 VAL A O 1
ATOM 886 N N . VAL A 1 107 ? 7.416 -15.659 -25.942 1.00 73.88 107 VAL A N 1
ATOM 887 C CA . VAL A 1 107 ? 7.111 -15.360 -27.350 1.00 73.88 107 VAL A CA 1
ATOM 888 C C . VAL A 1 107 ? 8.349 -14.846 -28.091 1.00 73.88 107 VAL A C 1
ATOM 890 O O . VAL A 1 107 ? 8.641 -15.324 -29.188 1.00 73.88 107 VAL A O 1
ATOM 893 N N . TRP A 1 108 ? 9.110 -13.929 -27.487 1.00 69.38 108 TRP A N 1
ATOM 894 C CA . TRP A 1 108 ? 10.355 -13.412 -28.056 1.00 69.38 108 TRP A CA 1
ATOM 895 C C . TRP A 1 108 ? 11.395 -14.515 -28.271 1.00 69.38 108 TRP A C 1
ATOM 897 O O . TRP A 1 108 ? 11.959 -14.611 -29.356 1.00 69.38 108 TRP A O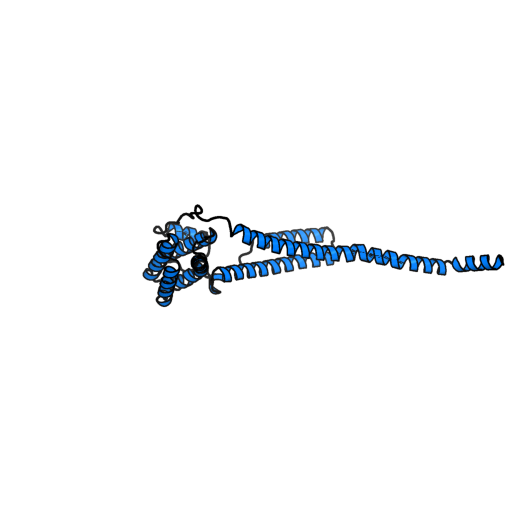 1
ATOM 907 N N . CYS A 1 109 ? 11.616 -15.388 -27.284 1.00 69.81 109 CYS A N 1
ATOM 908 C CA . CYS A 1 109 ? 12.571 -16.493 -27.386 1.00 69.81 109 CYS A CA 1
ATOM 909 C C . CYS A 1 109 ? 12.201 -17.476 -28.506 1.00 69.81 109 CYS A C 1
ATOM 911 O O . CYS A 1 109 ? 13.070 -17.890 -29.274 1.00 69.81 109 CYS A O 1
ATOM 913 N N . VAL A 1 110 ? 10.915 -17.821 -28.635 1.00 75.75 110 VAL A N 1
ATOM 914 C CA . VAL A 1 110 ? 10.417 -18.695 -29.711 1.00 75.75 110 VAL A CA 1
ATOM 915 C C . VAL A 1 110 ? 10.609 -18.038 -31.079 1.00 75.75 110 VAL A C 1
ATOM 917 O O . VAL A 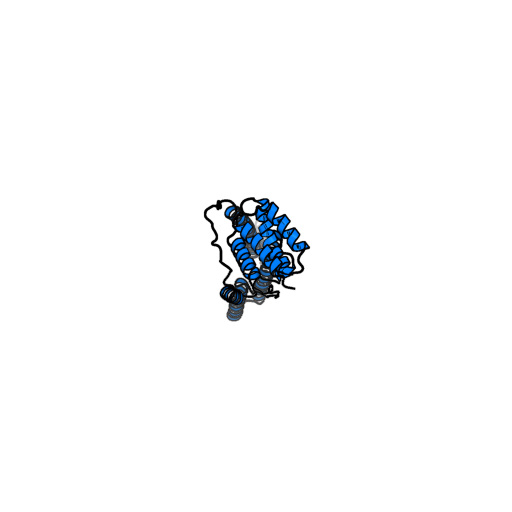1 110 ? 11.051 -18.692 -32.025 1.00 75.75 110 VAL A O 1
ATOM 920 N N . TRP A 1 111 ? 10.321 -16.741 -31.185 1.00 72.00 111 TRP A N 1
ATOM 921 C CA . TRP A 1 111 ? 10.506 -15.976 -32.415 1.00 72.00 111 TRP A CA 1
ATOM 922 C C . TRP A 1 111 ? 11.992 -15.862 -32.793 1.00 72.00 111 TRP A C 1
ATOM 924 O O . TRP A 1 111 ? 12.369 -16.185 -33.918 1.00 72.00 111 TRP A O 1
ATOM 934 N N . ALA A 1 112 ? 12.860 -15.522 -31.839 1.00 69.94 112 ALA A N 1
ATOM 935 C CA . ALA A 1 112 ? 14.305 -15.424 -32.037 1.00 69.94 112 ALA A CA 1
ATOM 936 C C . ALA A 1 112 ? 14.928 -16.749 -32.502 1.00 69.94 112 ALA A C 1
ATOM 938 O O . ALA A 1 112 ? 15.699 -16.763 -33.464 1.00 69.94 112 ALA A O 1
ATOM 939 N N . TYR A 1 113 ? 14.531 -17.865 -31.881 1.00 70.81 113 TYR A N 1
ATOM 940 C CA . TYR A 1 113 ? 14.948 -19.206 -32.291 1.00 70.81 113 TYR A CA 1
ATOM 941 C C . TYR A 1 113 ? 14.469 -19.547 -33.710 1.00 70.81 113 TYR A C 1
ATOM 943 O O . TYR A 1 113 ? 15.236 -20.058 -34.525 1.00 70.81 113 TYR A O 1
ATOM 951 N N . ARG A 1 114 ? 13.212 -19.223 -34.043 1.00 74.50 114 ARG A N 1
ATOM 952 C CA . ARG A 1 114 ? 12.604 -19.558 -35.340 1.00 74.50 114 ARG A CA 1
ATOM 953 C C . ARG A 1 114 ? 13.227 -18.818 -36.527 1.00 74.50 114 ARG A C 1
ATOM 955 O O . ARG A 1 114 ? 13.215 -19.367 -37.634 1.00 74.50 114 ARG A O 1
ATOM 962 N N . TYR A 1 115 ? 13.719 -17.599 -36.312 1.00 73.94 115 TYR A N 1
ATOM 963 C CA . TYR A 1 115 ? 14.271 -16.732 -37.359 1.00 73.94 115 TYR A CA 1
ATOM 964 C C . TYR A 1 115 ? 15.800 -16.612 -37.324 1.00 73.94 115 TYR A C 1
ATOM 966 O O . TYR A 1 115 ? 16.361 -15.842 -38.099 1.00 73.94 115 TYR A O 1
ATOM 974 N N . GLY A 1 116 ? 16.482 -17.389 -36.474 1.00 67.19 116 GLY A N 1
ATOM 975 C CA . GLY A 1 116 ? 17.946 -17.431 -36.440 1.00 67.19 116 GLY A CA 1
ATOM 976 C C . GLY A 1 116 ? 18.574 -16.087 -36.072 1.00 67.19 116 GLY A C 1
ATOM 977 O O . GLY A 1 116 ? 19.619 -15.721 -36.608 1.00 67.19 116 GLY A O 1
ATOM 978 N N . LEU A 1 117 ? 17.917 -15.332 -35.188 1.00 65.88 117 LEU A N 1
ATOM 979 C CA . LEU A 1 117 ? 18.457 -14.080 -34.671 1.00 65.88 117 LEU A CA 1
ATOM 980 C C . LEU A 1 117 ? 19.770 -14.355 -33.934 1.00 65.88 117 LEU A C 1
ATOM 982 O O . LEU A 1 117 ? 19.885 -15.331 -33.191 1.00 65.88 117 LEU A O 1
ATOM 986 N N . SER A 1 118 ? 20.777 -13.515 -34.185 1.00 68.25 118 SER A N 1
ATOM 987 C CA . SER A 1 118 ? 22.115 -13.712 -33.632 1.00 68.25 118 SER A CA 1
ATOM 988 C C . SER A 1 118 ? 22.070 -13.765 -32.104 1.00 68.25 118 SER A C 1
ATOM 990 O O . SER A 1 118 ? 21.242 -13.115 -31.463 1.00 68.25 118 SER A O 1
ATOM 992 N N . TYR A 1 119 ? 22.996 -14.519 -31.512 1.00 65.00 119 TYR A N 1
ATOM 993 C CA . TYR A 1 119 ? 23.140 -14.656 -30.060 1.00 65.00 119 TYR A CA 1
ATOM 994 C C . TYR A 1 119 ? 23.155 -13.290 -29.331 1.00 65.00 119 TYR A C 1
ATOM 996 O O . TYR A 1 119 ? 22.556 -13.148 -28.271 1.00 65.00 119 TYR A O 1
ATOM 1004 N N . ALA A 1 120 ? 23.695 -12.242 -29.968 1.00 63.38 120 ALA A N 1
ATOM 1005 C CA . ALA A 1 120 ? 23.677 -10.866 -29.463 1.00 63.38 120 ALA A CA 1
ATOM 1006 C C . ALA A 1 120 ? 22.261 -10.272 -29.270 1.00 63.38 120 ALA A C 1
ATOM 1008 O O . ALA A 1 120 ? 22.025 -9.533 -28.316 1.00 63.38 120 ALA A O 1
ATOM 1009 N N . MET A 1 121 ? 21.291 -10.602 -30.134 1.00 64.31 121 MET A N 1
ATOM 1010 C CA . MET A 1 121 ? 19.897 -10.163 -29.960 1.00 64.31 121 MET A CA 1
ATOM 1011 C C . MET A 1 121 ? 19.158 -10.968 -28.886 1.00 64.31 121 MET A C 1
ATOM 1013 O O . MET A 1 121 ? 18.243 -10.451 -28.241 1.00 64.31 121 MET A O 1
ATOM 1017 N N . PHE A 1 122 ? 19.579 -12.211 -28.650 1.00 65.88 122 PHE A N 1
ATOM 1018 C CA . PHE A 1 122 ? 19.089 -13.015 -27.533 1.00 65.88 122 PHE A CA 1
ATOM 1019 C C . PHE A 1 122 ? 19.575 -12.449 -26.188 1.00 65.88 122 PHE A C 1
ATOM 1021 O O . PHE A 1 122 ? 18.770 -12.270 -25.271 1.00 65.88 122 PHE A O 1
ATOM 1028 N N . GLU A 1 123 ? 20.854 -12.063 -26.097 1.00 64.81 123 GLU A N 1
ATOM 1029 C CA . GLU A 1 123 ? 21.416 -11.399 -24.911 1.00 64.81 123 GLU A CA 1
ATOM 1030 C C . GLU A 1 123 ? 20.742 -10.049 -24.619 1.00 64.81 123 GLU A C 1
ATOM 1032 O O . GLU A 1 123 ? 20.385 -9.783 -23.469 1.00 64.81 123 GLU A O 1
ATOM 1037 N N . MET A 1 124 ? 20.470 -9.228 -25.644 1.00 66.00 124 MET A N 1
ATOM 1038 C CA . MET A 1 124 ? 19.719 -7.973 -25.476 1.00 66.00 124 MET A CA 1
ATOM 1039 C C . MET A 1 124 ? 18.291 -8.188 -24.950 1.00 66.00 124 MET A C 1
ATOM 1041 O O . MET A 1 124 ? 17.818 -7.397 -24.128 1.00 66.00 124 MET A O 1
ATOM 1045 N N . GLY A 1 125 ? 17.607 -9.246 -25.402 1.00 67.19 125 GLY A N 1
ATOM 1046 C CA . GLY A 1 125 ? 16.259 -9.594 -24.944 1.00 67.19 125 GLY A CA 1
ATOM 1047 C C . GLY A 1 125 ? 16.230 -10.032 -23.478 1.00 67.19 125 GLY A C 1
ATOM 1048 O O . GLY A 1 125 ? 15.403 -9.553 -22.701 1.00 67.19 125 GLY A O 1
ATOM 1049 N N . TRP A 1 126 ? 17.181 -10.877 -23.067 1.00 66.38 126 TRP A N 1
ATOM 1050 C CA . TRP A 1 126 ? 17.361 -11.259 -21.663 1.00 66.38 126 TRP A CA 1
ATOM 1051 C C . TRP A 1 126 ? 17.683 -10.049 -20.779 1.00 66.38 126 TRP A C 1
ATOM 1053 O O . TRP A 1 126 ? 17.057 -9.887 -19.731 1.00 66.38 126 TRP A O 1
ATOM 1063 N N . MET A 1 127 ? 18.584 -9.158 -21.212 1.00 67.00 127 MET A N 1
ATOM 1064 C CA . MET A 1 127 ? 18.902 -7.940 -20.461 1.00 67.00 127 MET A CA 1
ATOM 1065 C C . MET A 1 127 ? 17.674 -7.052 -20.267 1.00 67.00 127 MET A C 1
ATOM 1067 O O . MET A 1 127 ? 17.473 -6.547 -19.168 1.00 67.00 127 MET A O 1
ATOM 1071 N N . HIS A 1 128 ? 16.807 -6.914 -21.275 1.00 66.31 128 HIS A N 1
ATOM 1072 C CA . HIS A 1 128 ? 15.555 -6.168 -21.124 1.00 66.31 128 HIS A CA 1
ATOM 1073 C C . HIS A 1 128 ? 14.613 -6.801 -20.106 1.00 66.31 128 HIS A C 1
ATOM 1075 O O . HIS A 1 128 ? 13.947 -6.074 -19.375 1.00 66.31 128 HIS A O 1
ATOM 1081 N N . VAL A 1 129 ? 14.553 -8.130 -20.022 1.00 63.94 129 VAL A N 1
ATOM 1082 C CA . VAL A 1 129 ? 13.668 -8.810 -19.070 1.00 63.94 129 VAL A CA 1
ATOM 1083 C C . VAL A 1 129 ? 14.226 -8.807 -17.658 1.00 63.94 129 VAL A C 1
ATOM 1085 O O . VAL A 1 129 ? 13.464 -8.548 -16.731 1.00 63.94 129 VAL A O 1
ATOM 1088 N N . VAL A 1 130 ? 15.534 -8.984 -17.477 1.00 68.44 130 VAL A N 1
ATOM 1089 C CA . VAL A 1 130 ? 16.176 -8.795 -16.170 1.00 68.44 130 VAL A CA 1
ATOM 1090 C C . VAL A 1 130 ? 16.040 -7.354 -15.717 1.00 68.44 130 VAL A C 1
ATOM 1092 O O . VAL A 1 130 ? 15.650 -7.123 -14.580 1.00 68.44 130 VAL A O 1
ATOM 1095 N N . LEU A 1 131 ? 16.289 -6.385 -16.598 1.00 65.75 131 LEU A N 1
ATOM 1096 C CA . LEU A 1 131 ? 16.166 -4.972 -16.268 1.00 65.75 131 LEU A CA 1
ATOM 1097 C C . LEU A 1 131 ? 14.707 -4.593 -16.001 1.00 65.75 131 LEU A C 1
ATOM 1099 O O . LEU A 1 131 ? 14.447 -3.878 -15.050 1.00 65.75 131 LEU A O 1
ATOM 1103 N N . SER A 1 132 ? 13.737 -5.121 -16.751 1.00 61.31 132 SER A N 1
ATOM 1104 C CA . SER A 1 132 ? 12.309 -4.873 -16.497 1.00 61.31 132 SER A CA 1
ATOM 1105 C C . SER A 1 132 ? 11.814 -5.563 -15.228 1.00 61.31 132 SER A C 1
ATOM 1107 O O . SER A 1 132 ? 10.975 -5.009 -14.525 1.00 61.31 132 SER A O 1
ATOM 1109 N N . ALA A 1 133 ? 12.320 -6.754 -14.902 1.00 60.50 133 ALA A N 1
ATOM 1110 C CA . ALA A 1 133 ? 12.010 -7.445 -13.655 1.00 60.50 133 ALA A CA 1
ATOM 1111 C C . ALA A 1 133 ? 12.674 -6.758 -12.456 1.00 60.50 133 ALA A C 1
ATOM 1113 O O . ALA A 1 133 ? 12.029 -6.605 -11.423 1.00 60.50 133 ALA A O 1
ATOM 1114 N N . ALA A 1 134 ? 13.914 -6.290 -12.607 1.00 63.25 134 ALA A N 1
ATOM 1115 C CA . ALA A 1 134 ? 14.634 -5.509 -11.610 1.00 63.25 134 ALA A CA 1
ATOM 1116 C C . ALA A 1 134 ? 13.969 -4.150 -11.404 1.00 63.25 134 ALA A C 1
ATOM 1118 O O . ALA A 1 134 ? 13.667 -3.811 -10.272 1.00 63.25 134 ALA A O 1
ATOM 1119 N N . LEU A 1 135 ? 13.628 -3.424 -12.471 1.00 58.84 135 LEU A N 1
ATOM 1120 C CA . LEU A 1 135 ? 12.886 -2.168 -12.401 1.00 58.84 135 LEU A CA 1
ATOM 1121 C C . LEU A 1 135 ? 11.472 -2.390 -11.875 1.00 58.84 135 LEU A C 1
ATOM 1123 O O . LEU A 1 135 ? 11.020 -1.605 -11.070 1.00 58.84 135 LEU A O 1
ATOM 1127 N N . SER A 1 136 ? 10.770 -3.467 -12.230 1.00 56.72 136 SER A N 1
ATOM 1128 C CA . SER A 1 136 ? 9.468 -3.774 -11.624 1.00 56.72 136 SER A CA 1
ATOM 1129 C C . SER A 1 136 ? 9.600 -4.173 -10.156 1.00 56.72 136 SER A C 1
ATOM 1131 O O . SER A 1 136 ? 8.681 -3.907 -9.388 1.00 56.72 136 SER A O 1
ATOM 1133 N N . GLY A 1 137 ? 10.688 -4.838 -9.772 1.00 55.44 137 GLY A N 1
ATOM 1134 C CA . GLY A 1 137 ? 11.000 -5.209 -8.397 1.00 55.44 137 GLY A CA 1
ATOM 1135 C C . GLY A 1 137 ? 11.323 -3.975 -7.567 1.00 55.44 137 GLY A C 1
ATOM 1136 O O . GLY A 1 137 ? 10.673 -3.763 -6.552 1.00 55.44 137 GLY A O 1
ATOM 1137 N N . MET A 1 138 ? 12.220 -3.125 -8.064 1.00 55.31 138 MET A N 1
ATOM 1138 C CA . MET A 1 138 ? 12.584 -1.825 -7.504 1.00 55.31 138 MET A CA 1
ATOM 1139 C C . MET A 1 138 ? 11.384 -0.893 -7.452 1.00 55.31 138 MET A C 1
ATOM 1141 O O . MET A 1 138 ? 11.116 -0.346 -6.407 1.00 55.31 138 MET A O 1
ATOM 1145 N N . TRP A 1 139 ? 10.579 -0.789 -8.503 1.00 49.16 139 TRP A N 1
ATOM 1146 C CA . TRP A 1 139 ? 9.400 0.077 -8.511 1.00 49.16 139 TRP A CA 1
ATOM 1147 C C . TRP A 1 139 ? 8.283 -0.483 -7.630 1.00 49.16 139 TRP A C 1
ATOM 1149 O O . TRP A 1 139 ? 7.551 0.272 -7.006 1.00 49.16 139 TRP A O 1
ATOM 1159 N N . SER A 1 140 ? 8.177 -1.812 -7.494 1.00 52.34 140 SER A N 1
ATOM 1160 C CA . SER A 1 140 ? 7.323 -2.404 -6.462 1.00 52.34 140 SER A CA 1
ATOM 1161 C C . SER A 1 140 ? 7.874 -2.170 -5.062 1.00 52.34 140 SER A C 1
ATOM 1163 O O . SER A 1 140 ? 7.081 -2.069 -4.143 1.00 52.34 140 SER A O 1
ATOM 1165 N N . TRP A 1 141 ? 9.193 -2.082 -4.891 1.00 44.28 141 TRP A N 1
ATOM 1166 C CA . TRP A 1 141 ? 9.856 -1.797 -3.623 1.00 44.28 141 TRP A CA 1
ATOM 1167 C C . TRP A 1 141 ? 9.685 -0.331 -3.234 1.00 44.28 141 TRP A C 1
ATOM 1169 O O . TRP A 1 141 ? 9.328 -0.054 -2.103 1.00 44.28 141 TRP A O 1
ATOM 1179 N N . GLU A 1 142 ? 9.828 0.577 -4.192 1.00 46.06 142 GLU A N 1
ATOM 1180 C CA . GLU A 1 142 ? 9.708 2.026 -4.054 1.00 46.06 142 GLU A CA 1
ATOM 1181 C C . GLU A 1 142 ? 8.242 2.430 -3.879 1.00 46.06 142 GLU A C 1
ATOM 1183 O O . GLU A 1 142 ? 7.937 3.197 -2.985 1.00 46.06 142 GLU A O 1
ATOM 1188 N N . TYR A 1 143 ? 7.294 1.809 -4.595 1.00 44.12 143 TYR A N 1
ATOM 1189 C CA . TYR A 1 143 ? 5.855 1.975 -4.332 1.00 44.12 143 TYR A CA 1
ATOM 1190 C C . TYR A 1 143 ? 5.435 1.357 -2.983 1.00 44.12 143 TYR A C 1
ATOM 1192 O O . TYR A 1 143 ? 4.495 1.826 -2.353 1.00 44.12 143 TYR A O 1
ATOM 1200 N N . ARG A 1 144 ? 6.133 0.312 -2.505 1.00 48.81 144 ARG A N 1
ATOM 1201 C CA . ARG A 1 144 ? 5.955 -0.276 -1.156 1.00 48.81 144 ARG A CA 1
ATOM 1202 C C . ARG A 1 144 ? 6.675 0.512 -0.057 1.00 48.81 144 ARG A C 1
ATOM 1204 O O . ARG A 1 144 ? 6.319 0.367 1.109 1.00 48.81 144 ARG A O 1
ATOM 1211 N N . GLU A 1 145 ? 7.700 1.285 -0.395 1.00 44.47 145 GLU A N 1
ATOM 1212 C CA . GLU A 1 145 ? 8.356 2.252 0.485 1.00 44.47 145 GLU A CA 1
ATOM 1213 C C . GLU A 1 145 ? 7.546 3.530 0.556 1.00 44.47 145 GLU A C 1
ATOM 1215 O O . GLU A 1 145 ? 7.329 4.002 1.656 1.00 44.47 145 GLU A O 1
ATOM 1220 N N . GLU A 1 146 ? 6.994 4.017 -0.552 1.00 43.22 146 GLU A N 1
ATOM 1221 C CA . GLU A 1 146 ? 6.046 5.126 -0.561 1.00 43.22 146 GLU A CA 1
ATOM 1222 C C . GLU A 1 146 ? 4.754 4.751 0.160 1.00 43.22 146 GLU A C 1
ATOM 1224 O O . GLU A 1 146 ? 4.338 5.493 1.028 1.00 43.22 146 GLU A O 1
ATOM 1229 N N . LEU A 1 147 ? 4.164 3.572 -0.055 1.00 45.75 147 LEU A N 1
ATOM 1230 C CA . LEU A 1 147 ? 3.038 3.129 0.783 1.00 45.75 147 LEU A CA 1
ATOM 1231 C C . LEU A 1 147 ? 3.424 2.985 2.267 1.00 45.75 147 LEU A C 1
ATOM 1233 O O . LEU A 1 147 ? 2.576 3.191 3.124 1.00 45.75 147 LEU A O 1
ATOM 1237 N N . ALA A 1 148 ? 4.680 2.653 2.585 1.00 44.16 148 ALA A N 1
ATOM 1238 C CA . ALA A 1 148 ? 5.160 2.599 3.969 1.00 44.16 148 ALA A CA 1
ATOM 1239 C C . ALA A 1 148 ? 5.402 3.995 4.577 1.00 44.16 148 ALA A C 1
ATOM 1241 O O . ALA A 1 148 ? 5.133 4.197 5.756 1.00 44.16 148 ALA A O 1
ATOM 1242 N N . LEU A 1 149 ? 5.881 4.942 3.766 1.00 39.97 149 LEU A N 1
ATOM 1243 C CA . LEU A 1 149 ? 6.199 6.326 4.127 1.00 39.97 149 LEU A CA 1
ATOM 1244 C C . LEU A 1 149 ? 4.957 7.222 4.180 1.00 39.97 149 LEU A C 1
ATOM 1246 O O . LEU A 1 149 ? 4.906 8.107 5.015 1.00 39.97 149 LEU A O 1
ATOM 1250 N N . TRP A 1 150 ? 3.975 6.992 3.308 1.00 39.72 150 TRP A N 1
ATOM 1251 C CA . TRP A 1 150 ? 2.701 7.718 3.261 1.00 39.72 150 TRP A CA 1
ATOM 1252 C C . TRP A 1 150 ? 1.625 7.048 4.130 1.00 39.72 150 TRP A C 1
ATOM 1254 O O . TRP A 1 150 ? 0.632 7.665 4.478 1.00 39.72 150 TRP A O 1
ATOM 1264 N N . GLY A 1 151 ? 1.803 5.771 4.487 1.00 42.25 151 GLY A N 1
ATOM 1265 C CA . GLY A 1 151 ? 0.836 5.004 5.273 1.00 42.25 151 GLY A CA 1
ATOM 1266 C C . GLY A 1 151 ? 1.161 4.857 6.760 1.00 42.25 151 GLY A C 1
ATOM 1267 O O . GLY A 1 151 ? 0.413 4.160 7.437 1.00 42.25 151 GLY A O 1
ATOM 1268 N N . GLY A 1 152 ? 2.271 5.414 7.270 1.00 41.00 152 GLY A N 1
ATOM 1269 C CA . GLY A 1 152 ? 2.739 5.145 8.645 1.00 41.00 152 GLY A CA 1
ATOM 1270 C C . GLY A 1 152 ? 2.939 3.644 8.935 1.00 41.00 152 GLY A C 1
ATOM 1271 O O . GLY A 1 152 ? 3.003 3.202 10.084 1.00 41.00 152 GLY A O 1
ATOM 1272 N N . LEU A 1 153 ? 3.007 2.846 7.867 1.00 48.41 153 LEU A N 1
ATOM 1273 C CA . LEU A 1 153 ? 2.960 1.395 7.855 1.00 48.41 153 LEU A CA 1
ATOM 1274 C C . LEU A 1 153 ? 4.351 0.903 8.265 1.00 48.41 153 LEU A C 1
ATOM 1276 O O . LEU A 1 153 ? 5.265 0.785 7.442 1.00 48.41 153 LEU A O 1
ATOM 1280 N N . GLY A 1 154 ? 4.524 0.605 9.555 1.00 44.53 154 GLY A N 1
ATOM 1281 C CA . GLY A 1 154 ? 5.737 -0.019 10.079 1.00 44.53 154 GLY A CA 1
ATOM 1282 C C . GLY A 1 154 ? 6.132 -1.254 9.257 1.00 44.53 154 GLY A C 1
ATOM 1283 O O . GLY A 1 154 ? 5.287 -1.916 8.650 1.00 44.53 154 GLY A O 1
ATOM 1284 N N . TYR A 1 155 ? 7.424 -1.600 9.234 1.00 41.66 155 TYR A N 1
ATOM 1285 C CA . TYR A 1 155 ? 7.990 -2.681 8.402 1.00 41.66 155 TYR A CA 1
ATOM 1286 C C . TYR A 1 155 ? 7.234 -4.030 8.510 1.00 41.66 155 TYR A C 1
ATOM 1288 O O . TYR A 1 155 ? 7.282 -4.828 7.577 1.00 41.66 155 TYR A O 1
ATOM 1296 N N . ARG A 1 156 ? 6.508 -4.277 9.616 1.00 42.91 156 ARG A N 1
ATOM 1297 C CA . ARG A 1 156 ? 5.667 -5.468 9.861 1.00 42.91 156 ARG A CA 1
ATOM 1298 C C . ARG A 1 156 ? 4.372 -5.515 9.054 1.00 42.91 156 ARG A C 1
ATOM 1300 O O . ARG A 1 156 ? 3.968 -6.590 8.614 1.00 42.91 156 ARG A O 1
ATOM 1307 N N . SER A 1 157 ? 3.740 -4.376 8.808 1.00 48.97 157 SER A N 1
ATOM 1308 C CA . SER A 1 157 ? 2.505 -4.300 8.019 1.00 48.97 157 SER A CA 1
ATOM 1309 C C . SER A 1 157 ? 2.683 -4.783 6.566 1.00 48.97 157 SER A C 1
ATOM 1311 O O . SER A 1 157 ? 1.730 -5.226 5.927 1.00 48.97 157 SER A O 1
ATOM 1313 N N . ARG A 1 158 ? 3.931 -4.806 6.066 1.00 51.97 158 ARG A N 1
ATOM 1314 C CA . ARG A 1 158 ? 4.312 -5.361 4.754 1.00 51.97 158 ARG A CA 1
ATOM 1315 C C . ARG A 1 158 ? 4.011 -6.854 4.611 1.00 51.97 158 ARG A C 1
ATOM 1317 O O . ARG A 1 158 ? 3.796 -7.322 3.493 1.00 51.97 158 ARG A O 1
ATOM 1324 N N . GLU A 1 159 ? 4.009 -7.596 5.715 1.00 56.97 159 GLU A N 1
ATOM 1325 C CA . GLU A 1 159 ? 3.790 -9.048 5.735 1.00 56.97 159 GLU A CA 1
ATOM 1326 C C . GLU A 1 159 ? 2.403 -9.426 6.259 1.00 56.97 159 GLU A C 1
ATOM 1328 O O . GLU A 1 159 ? 1.950 -10.548 6.054 1.00 56.97 159 GLU A O 1
ATOM 1333 N N . CYS A 1 160 ? 1.716 -8.495 6.910 1.00 62.28 160 CYS A N 1
ATOM 1334 C CA . CYS A 1 160 ? 0.500 -8.742 7.667 1.00 62.28 160 CYS A CA 1
ATOM 1335 C C . CYS A 1 160 ? -0.652 -7.990 7.031 1.00 62.28 160 CYS A C 1
ATOM 1337 O O . CYS A 1 160 ? -0.610 -6.783 7.093 1.00 62.28 160 CYS A O 1
ATOM 1339 N N . GLN A 1 161 ? -1.653 -8.640 6.425 1.00 71.31 161 GLN A N 1
ATOM 1340 C CA . GLN A 1 161 ? -2.863 -7.977 5.892 1.00 71.31 161 GLN A CA 1
ATOM 1341 C C . GLN A 1 161 ? -4.071 -8.248 6.795 1.00 71.31 161 GLN A C 1
ATOM 1343 O O . GLN A 1 161 ? -4.135 -9.341 7.360 1.00 71.31 161 GLN A O 1
ATOM 1348 N N . PRO A 1 162 ? -5.069 -7.336 6.880 1.00 73.56 162 PRO A N 1
ATOM 1349 C CA . PRO A 1 162 ? -6.268 -7.567 7.690 1.00 73.56 162 PRO A CA 1
ATOM 1350 C C . PRO A 1 162 ? -6.961 -8.892 7.352 1.00 73.56 162 PRO A C 1
ATOM 1352 O O . PRO A 1 162 ? -7.494 -9.557 8.226 1.00 73.56 162 PRO A O 1
ATOM 1355 N N . PHE A 1 163 ? -6.890 -9.305 6.083 1.00 80.50 163 PHE A N 1
ATOM 1356 C CA . PHE A 1 163 ? -7.297 -10.628 5.624 1.00 80.50 163 PHE A CA 1
ATOM 1357 C C . PHE A 1 163 ? -6.250 -11.170 4.651 1.00 80.50 163 PHE A C 1
ATOM 1359 O O . PHE A 1 163 ? -5.752 -10.434 3.795 1.00 80.50 163 PHE A O 1
ATOM 1366 N N . GLY A 1 164 ? -5.951 -12.467 4.717 1.00 72.31 164 GLY A N 1
ATOM 1367 C CA . GLY A 1 164 ? -5.011 -13.128 3.810 1.00 72.31 164 GLY A CA 1
ATOM 1368 C C . GLY A 1 164 ? -5.562 -13.290 2.390 1.00 72.31 164 GLY A C 1
ATOM 1369 O O . GLY A 1 164 ? -4.799 -13.432 1.431 1.00 72.31 164 GLY A O 1
ATOM 1370 N N . SER A 1 165 ? -6.887 -13.241 2.220 1.00 77.56 165 SER A N 1
ATOM 1371 C CA . SER A 1 165 ? -7.540 -13.280 0.908 1.00 77.56 165 SER A CA 1
ATOM 1372 C C . SER A 1 165 ? -8.909 -12.588 0.882 1.00 77.56 165 SER A C 1
ATOM 1374 O O . SER A 1 165 ? -9.577 -12.424 1.901 1.00 77.56 165 SER A O 1
ATOM 1376 N N . LEU A 1 166 ? -9.394 -12.257 -0.322 1.00 77.06 166 LEU A N 1
ATOM 1377 C CA . LEU A 1 166 ? -10.773 -11.782 -0.515 1.00 77.06 166 LEU A CA 1
ATOM 1378 C C . LEU A 1 166 ? -11.822 -12.836 -0.123 1.00 77.06 166 LEU A C 1
ATOM 1380 O O . LEU A 1 166 ? -12.931 -12.477 0.266 1.00 77.06 166 LEU A O 1
ATOM 1384 N N . GLY A 1 167 ? -11.498 -14.127 -0.254 1.00 81.81 167 GLY A N 1
ATOM 1385 C CA . GLY A 1 167 ? -12.390 -15.219 0.143 1.00 81.81 167 GLY A CA 1
ATOM 1386 C C . GLY A 1 167 ? -12.592 -15.262 1.655 1.00 81.81 167 GLY A C 1
ATOM 1387 O O . GLY A 1 167 ? -13.726 -15.347 2.119 1.00 81.81 167 GLY A O 1
ATOM 1388 N N . GLU A 1 168 ? -11.502 -15.114 2.402 1.00 81.12 168 GLU A N 1
ATOM 1389 C CA . GLU A 1 168 ? -11.494 -15.014 3.863 1.00 81.12 168 GLU A CA 1
ATOM 1390 C C . GLU A 1 168 ? -12.256 -13.780 4.347 1.00 81.12 168 GLU A C 1
ATOM 1392 O O . GLU A 1 168 ? -13.196 -13.913 5.123 1.00 81.12 168 GLU A O 1
ATOM 1397 N N . MET A 1 169 ? -11.976 -12.604 3.778 1.00 86.31 169 MET A N 1
ATOM 1398 C CA . MET A 1 169 ? -12.729 -11.381 4.077 1.00 86.31 169 MET A CA 1
ATOM 1399 C C . MET A 1 169 ? -14.237 -11.563 3.845 1.00 86.31 169 MET A C 1
ATOM 1401 O O . MET A 1 169 ? -15.061 -11.147 4.655 1.00 86.31 169 MET A O 1
ATOM 1405 N N . ARG A 1 170 ? -14.627 -12.208 2.736 1.00 87.00 170 ARG A N 1
ATOM 1406 C CA . ARG A 1 170 ? -16.039 -12.496 2.438 1.00 87.00 170 ARG A CA 1
ATOM 1407 C C . ARG A 1 170 ? -16.650 -13.504 3.406 1.00 87.00 170 ARG A C 1
ATOM 1409 O O . ARG A 1 170 ? -17.847 -13.400 3.657 1.00 87.00 170 ARG A O 1
ATOM 1416 N N . ARG A 1 171 ? -15.879 -14.475 3.903 1.00 90.38 171 ARG A N 1
ATOM 1417 C CA . ARG A 1 171 ? -16.325 -15.425 4.930 1.00 90.38 171 ARG A CA 1
ATOM 1418 C C . ARG A 1 171 ? -16.609 -14.679 6.230 1.00 90.38 171 ARG A C 1
ATOM 1420 O O . ARG A 1 171 ? -17.751 -14.689 6.677 1.00 90.38 171 ARG A O 1
ATOM 1427 N N . VAL A 1 172 ? -15.624 -13.937 6.734 1.00 89.06 172 VAL A N 1
ATOM 1428 C CA . VAL A 1 172 ? -15.741 -13.146 7.970 1.00 89.06 172 VAL A CA 1
ATOM 1429 C C . VAL A 1 172 ? -16.893 -12.150 7.871 1.00 89.06 172 VAL A C 1
ATOM 1431 O O . VAL A 1 172 ? -17.704 -12.033 8.783 1.00 89.06 172 VAL A O 1
ATOM 1434 N N . ARG A 1 173 ? -17.063 -11.495 6.715 1.00 88.81 173 ARG A N 1
ATOM 1435 C CA . ARG A 1 173 ? -18.188 -10.580 6.480 1.00 88.81 173 ARG A CA 1
ATOM 1436 C C . ARG A 1 173 ? -19.564 -11.225 6.668 1.00 88.81 173 ARG A C 1
ATOM 1438 O O . ARG A 1 173 ? -20.493 -10.514 7.048 1.00 88.81 173 ARG A O 1
ATOM 1445 N N . ARG A 1 174 ? -19.714 -12.518 6.362 1.00 88.94 174 ARG A N 1
ATOM 1446 C CA . ARG A 1 174 ? -20.973 -13.261 6.555 1.00 88.94 174 ARG A CA 1
ATOM 1447 C C . ARG A 1 174 ? -21.180 -13.677 8.008 1.00 88.94 174 ARG A C 1
ATOM 1449 O O . ARG A 1 174 ? -22.322 -13.793 8.429 1.00 88.94 174 ARG A O 1
ATOM 1456 N N . GLU A 1 175 ? -20.097 -13.911 8.740 1.00 89.75 175 GLU A N 1
ATOM 1457 C CA . GLU A 1 175 ? -20.122 -14.331 10.145 1.00 89.75 175 GLU A CA 1
ATOM 1458 C C . GLU A 1 175 ? -20.374 -13.142 11.084 1.00 89.75 175 GLU A C 1
ATOM 1460 O O . GLU A 1 175 ? -21.108 -13.257 12.062 1.00 89.75 175 GLU A O 1
ATOM 1465 N N . VAL A 1 176 ? -19.825 -11.972 10.754 1.00 88.94 176 VAL A N 1
ATOM 1466 C CA . VAL A 1 176 ? -19.950 -10.746 11.546 1.00 88.94 176 VAL A CA 1
ATOM 1467 C C . VAL A 1 176 ? -21.187 -9.951 11.113 1.00 88.94 176 VAL A C 1
ATOM 1469 O O . VAL A 1 176 ? -21.145 -9.139 10.183 1.00 88.94 176 VAL A O 1
ATOM 1472 N N . THR A 1 177 ? -22.305 -10.166 11.809 1.00 85.12 177 THR A N 1
ATOM 1473 C CA . THR A 1 177 ? -23.590 -9.491 11.539 1.00 85.12 177 THR A CA 1
ATOM 1474 C C . THR A 1 177 ? -23.631 -8.040 12.019 1.00 85.12 177 THR A C 1
ATOM 1476 O O . THR A 1 177 ? -24.317 -7.224 11.408 1.00 85.12 177 THR A O 1
ATOM 1479 N N . ALA A 1 178 ? -22.875 -7.705 13.070 1.00 84.25 178 ALA A N 1
ATOM 1480 C CA . ALA A 1 178 ? -22.825 -6.360 13.647 1.00 84.25 178 ALA A CA 1
ATOM 1481 C C . ALA A 1 178 ? -22.146 -5.328 12.729 1.00 84.25 178 ALA A C 1
ATOM 1483 O O . ALA A 1 178 ? -22.469 -4.145 12.784 1.00 84.25 178 ALA A O 1
ATOM 1484 N N . PHE A 1 179 ? -21.239 -5.767 11.853 1.00 88.00 179 PHE A N 1
ATOM 1485 C CA . PHE A 1 179 ? -20.531 -4.870 10.948 1.00 88.00 179 PHE A CA 1
ATOM 1486 C C . PHE A 1 179 ? -21.450 -4.381 9.821 1.00 88.00 179 PHE A C 1
ATOM 1488 O O . PHE A 1 179 ? -22.072 -5.174 9.096 1.00 88.00 179 PHE A O 1
ATOM 1495 N N . LYS A 1 180 ? -21.476 -3.064 9.604 1.00 85.81 180 LYS A N 1
ATOM 1496 C CA . LYS A 1 180 ? -22.190 -2.415 8.502 1.00 85.81 180 LYS A CA 1
ATOM 1497 C C . LYS A 1 180 ? -21.206 -1.571 7.703 1.00 85.81 180 LYS A C 1
ATOM 1499 O O . LYS A 1 180 ? -20.716 -0.568 8.198 1.00 85.81 180 LYS A O 1
ATOM 1504 N N . LYS A 1 181 ? -20.960 -1.958 6.444 1.00 84.44 181 LYS A N 1
ATOM 1505 C CA . LYS A 1 181 ? -20.097 -1.176 5.551 1.00 84.44 181 LYS A CA 1
ATOM 1506 C C . LYS A 1 181 ? -20.697 0.220 5.371 1.00 84.44 181 LYS A C 1
ATOM 1508 O O . LYS A 1 181 ? -21.822 0.333 4.875 1.00 84.44 181 LYS A O 1
ATOM 1513 N N . GLN A 1 182 ? -19.945 1.249 5.737 1.00 81.56 182 GLN A N 1
ATOM 1514 C CA . GLN A 1 182 ? -20.326 2.630 5.479 1.00 81.56 182 GLN A CA 1
ATOM 1515 C C . GLN A 1 182 ? -20.053 2.984 4.012 1.00 81.56 182 GLN A C 1
ATOM 1517 O O . GLN A 1 182 ? -19.073 2.532 3.403 1.00 81.56 182 GLN A O 1
ATOM 1522 N N . ARG A 1 183 ? -20.960 3.760 3.412 1.00 79.38 183 ARG A N 1
ATOM 1523 C CA . ARG A 1 183 ? -20.806 4.214 2.029 1.00 79.38 183 ARG A CA 1
ATOM 1524 C C . ARG A 1 183 ? -19.786 5.346 2.009 1.00 79.38 183 ARG A C 1
ATOM 1526 O O . ARG A 1 183 ? -19.878 6.256 2.814 1.00 79.38 183 ARG A O 1
ATOM 1533 N N . TYR A 1 184 ? -18.861 5.275 1.063 1.00 72.69 184 TYR A N 1
ATOM 1534 C CA . TYR A 1 184 ? -17.957 6.376 0.775 1.00 72.69 184 TYR A CA 1
ATOM 1535 C C . TYR A 1 184 ? -18.764 7.573 0.246 1.00 72.69 184 TYR A C 1
ATOM 1537 O O . TYR A 1 184 ? -19.432 7.451 -0.789 1.00 72.69 184 TYR A O 1
ATOM 1545 N N . CYS A 1 185 ? -18.751 8.689 0.974 1.00 65.44 185 CYS A N 1
ATOM 1546 C CA . CYS A 1 185 ? -19.426 9.928 0.592 1.00 65.44 185 CYS A CA 1
ATOM 1547 C C . CYS A 1 185 ? -18.435 10.839 -0.138 1.00 65.44 185 CYS A C 1
ATOM 1549 O O . CYS A 1 185 ? -17.687 11.583 0.478 1.00 65.44 185 CYS A O 1
ATOM 1551 N N . ALA A 1 186 ? -18.439 10.763 -1.469 1.00 60.62 186 ALA A N 1
ATOM 1552 C CA . ALA A 1 186 ? -17.561 11.557 -2.331 1.00 60.62 186 ALA A CA 1
ATOM 1553 C C . ALA A 1 186 ? -18.067 12.994 -2.584 1.00 60.62 186 ALA A C 1
ATOM 1555 O O . ALA A 1 186 ? -17.431 13.737 -3.325 1.00 60.62 186 ALA A O 1
ATOM 1556 N N . GLU A 1 187 ? -19.245 13.357 -2.065 1.00 54.00 187 GLU A N 1
ATOM 1557 C CA . GLU A 1 187 ? -19.993 14.545 -2.509 1.00 54.00 187 GLU A CA 1
ATOM 1558 C C . GLU A 1 187 ? -19.411 15.880 -2.013 1.00 54.00 187 GLU A C 1
ATOM 1560 O O . GLU A 1 187 ? -19.633 16.891 -2.674 1.00 54.00 187 GLU A O 1
ATOM 1565 N N . ASP A 1 188 ? -18.588 15.881 -0.958 1.00 48.78 188 ASP A N 1
ATOM 1566 C CA . ASP A 1 188 ? -18.051 17.112 -0.351 1.00 48.78 188 ASP A CA 1
ATOM 1567 C C . ASP A 1 188 ? -16.540 17.321 -0.554 1.00 48.78 188 ASP A C 1
ATOM 1569 O O . ASP A 1 188 ? -15.993 18.336 -0.127 1.00 48.78 188 ASP A O 1
ATOM 1573 N N . VAL A 1 189 ? -15.845 16.410 -1.244 1.00 47.78 189 VAL A N 1
ATOM 1574 C CA . VAL A 1 189 ? -14.391 16.522 -1.437 1.00 47.78 189 VAL A CA 1
ATOM 1575 C C . VAL A 1 189 ? -14.112 17.279 -2.739 1.00 47.78 189 VAL A C 1
ATOM 1577 O O . VAL A 1 189 ? -14.383 16.753 -3.825 1.00 47.78 189 VAL A O 1
ATOM 1580 N N . PRO A 1 190 ? -13.568 18.512 -2.709 1.00 45.59 190 PRO A N 1
ATOM 1581 C CA . PRO A 1 190 ? -13.167 19.187 -3.932 1.00 45.59 190 PRO A CA 1
ATOM 1582 C C . PRO A 1 190 ? -12.071 18.357 -4.614 1.00 45.59 190 PRO A C 1
ATOM 1584 O O . PRO A 1 190 ? -10.929 18.338 -4.175 1.00 45.59 190 PRO A O 1
ATOM 1587 N N . ILE A 1 191 ? -12.411 17.732 -5.749 1.00 48.88 191 ILE A N 1
ATOM 1588 C CA . ILE A 1 191 ? -11.593 16.847 -6.621 1.00 48.88 191 ILE A CA 1
ATOM 1589 C C . ILE A 1 191 ? -10.282 17.514 -7.129 1.00 48.88 191 ILE A C 1
ATOM 1591 O O . ILE A 1 191 ? -9.557 17.009 -7.986 1.00 48.88 191 ILE A O 1
ATOM 1595 N N . ARG A 1 192 ? -9.954 18.714 -6.653 1.00 45.06 192 ARG A N 1
ATOM 1596 C CA . ARG A 1 192 ? -9.127 19.681 -7.362 1.00 45.06 192 ARG A CA 1
ATOM 1597 C C . ARG A 1 192 ? -7.625 19.576 -7.093 1.00 45.06 192 ARG A C 1
ATOM 1599 O O . ARG A 1 192 ? -6.893 20.263 -7.800 1.00 45.06 192 ARG A O 1
ATOM 1606 N N . ARG A 1 193 ? -7.140 18.757 -6.147 1.00 49.00 193 ARG A N 1
ATOM 1607 C CA . ARG A 1 193 ? -5.702 18.730 -5.790 1.00 49.00 193 ARG A CA 1
ATOM 1608 C C . ARG A 1 193 ? -4.995 17.400 -6.072 1.00 49.00 193 ARG A C 1
ATOM 1610 O O . ARG A 1 193 ? -4.009 17.433 -6.815 1.00 49.00 193 ARG A O 1
ATOM 1617 N N . GLY A 1 194 ? -5.529 16.251 -5.651 1.00 46.91 194 GLY A N 1
ATOM 1618 C CA . GLY A 1 194 ? -4.890 14.939 -5.869 1.00 46.91 194 GLY A CA 1
ATOM 1619 C C . GLY A 1 194 ? -4.598 14.584 -7.337 1.00 46.91 194 GLY A C 1
ATOM 1620 O O . GLY A 1 194 ? -3.481 14.184 -7.672 1.00 46.91 194 GLY A O 1
ATOM 1621 N N . LEU A 1 195 ? -5.552 14.811 -8.254 1.00 47.22 195 LEU A N 1
ATOM 1622 C CA . LEU A 1 195 ? -5.347 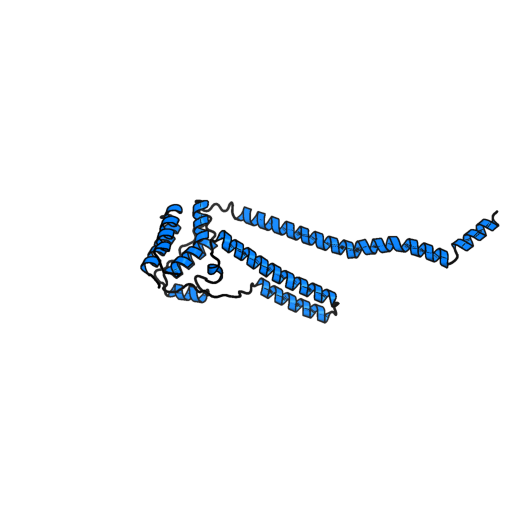14.521 -9.682 1.00 47.22 195 LEU A CA 1
ATOM 1623 C C . LEU A 1 195 ? -4.212 15.373 -10.267 1.00 47.22 195 LEU A C 1
ATOM 1625 O O . LEU A 1 195 ? -3.410 14.871 -11.043 1.00 47.22 195 LEU A O 1
ATOM 1629 N N . SER A 1 196 ? -4.106 16.648 -9.878 1.00 54.19 196 SER A N 1
ATOM 1630 C CA . SER A 1 196 ? -3.070 17.545 -10.402 1.00 54.19 196 SER A CA 1
ATOM 1631 C C . SER A 1 196 ? -1.667 17.159 -9.933 1.00 54.19 196 SER A C 1
ATOM 1633 O O . SER A 1 196 ? -0.734 17.200 -10.733 1.00 54.19 196 SER A O 1
ATOM 1635 N N . PHE A 1 197 ? -1.523 16.710 -8.683 1.00 57.03 197 PHE A N 1
ATOM 1636 C CA . PHE A 1 197 ? -0.240 16.277 -8.136 1.00 57.03 197 PHE A CA 1
ATOM 1637 C C . PHE A 1 197 ? 0.221 14.961 -8.767 1.00 57.03 197 PHE A C 1
ATOM 1639 O O . PHE A 1 197 ? 1.328 14.887 -9.305 1.00 57.03 197 PHE A O 1
ATOM 1646 N N . TRP A 1 198 ? -0.655 13.952 -8.805 1.00 53.25 198 TRP A N 1
ATOM 1647 C CA . TRP A 1 198 ? -0.358 12.681 -9.464 1.00 53.25 198 TRP A CA 1
ATOM 1648 C C . TRP A 1 198 ? -0.090 12.874 -10.951 1.00 53.25 198 TRP A C 1
ATOM 1650 O O . TRP A 1 198 ? 0.884 12.338 -11.472 1.00 53.25 198 TRP A O 1
ATOM 1660 N N . MET A 1 199 ? -0.897 13.682 -11.637 1.00 58.62 199 MET A N 1
ATOM 1661 C CA . MET A 1 199 ? -0.718 13.925 -13.062 1.00 58.62 199 MET A CA 1
ATOM 1662 C C . MET A 1 199 ? 0.578 14.689 -13.338 1.00 58.62 199 MET A C 1
ATOM 1664 O O . MET A 1 199 ? 1.297 14.282 -14.239 1.00 58.62 199 MET A O 1
ATOM 1668 N N . MET A 1 200 ? 0.950 15.703 -12.544 1.00 65.81 200 MET A N 1
ATOM 1669 C CA . MET A 1 200 ? 2.252 16.376 -12.687 1.00 65.81 200 MET A CA 1
ATOM 1670 C C . MET A 1 200 ? 3.429 15.442 -12.398 1.00 65.81 200 MET A C 1
ATOM 1672 O O . MET A 1 200 ? 4.431 15.478 -13.114 1.00 65.81 200 MET A O 1
ATOM 1676 N N . ARG A 1 201 ? 3.302 14.561 -11.405 1.00 65.50 201 ARG A N 1
ATOM 1677 C CA . ARG A 1 201 ? 4.344 13.595 -11.055 1.00 65.50 201 ARG A CA 1
ATOM 1678 C C . ARG A 1 201 ? 4.514 12.519 -12.134 1.00 65.50 201 ARG A C 1
ATOM 1680 O O . ARG A 1 201 ? 5.633 12.273 -12.583 1.00 65.50 201 ARG A O 1
ATOM 1687 N N . TYR A 1 202 ? 3.418 11.948 -12.636 1.00 67.19 202 TYR A N 1
ATOM 1688 C CA . TYR A 1 202 ? 3.436 11.027 -13.777 1.00 67.19 202 TYR A CA 1
ATOM 1689 C C . TYR A 1 202 ? 3.920 11.705 -15.061 1.00 67.19 202 TYR A C 1
ATOM 1691 O O . TYR A 1 202 ? 4.643 11.074 -15.834 1.00 67.19 202 TYR A O 1
ATOM 1699 N N . LEU A 1 203 ? 3.579 12.979 -15.285 1.00 71.69 203 LEU A N 1
ATOM 1700 C CA . LEU A 1 203 ? 4.084 13.752 -16.419 1.00 71.69 203 LEU A CA 1
ATOM 1701 C C . LEU A 1 203 ? 5.604 13.917 -16.325 1.00 71.69 203 LEU A C 1
ATOM 1703 O O . LEU A 1 203 ? 6.297 13.691 -17.314 1.00 71.69 203 LEU A O 1
ATOM 1707 N N . GLY A 1 204 ? 6.122 14.236 -15.134 1.00 74.31 204 GLY A N 1
ATOM 1708 C CA . GLY A 1 204 ? 7.554 14.354 -14.864 1.00 74.31 204 GLY A CA 1
ATOM 1709 C C . GLY A 1 204 ? 8.309 13.056 -15.148 1.00 74.31 204 GLY A C 1
ATOM 1710 O O . GLY A 1 204 ? 9.268 13.058 -15.919 1.00 74.31 204 GLY A O 1
ATOM 1711 N N . TYR A 1 205 ? 7.837 11.925 -14.615 1.00 69.44 205 TYR A N 1
ATOM 1712 C CA . TYR A 1 205 ? 8.456 10.621 -14.886 1.00 69.44 205 TYR A CA 1
ATOM 1713 C C . TYR A 1 205 ? 8.360 10.213 -16.357 1.00 69.44 205 TYR A C 1
ATOM 1715 O O . TYR A 1 205 ? 9.331 9.706 -16.917 1.00 69.44 205 TYR A O 1
ATOM 1723 N N . SER A 1 206 ? 7.221 10.467 -17.004 1.00 69.69 206 SER A N 1
ATOM 1724 C CA . SER A 1 206 ? 7.033 10.160 -18.427 1.00 69.69 206 SER A CA 1
ATOM 1725 C C . SER A 1 206 ? 7.967 10.989 -19.310 1.00 69.69 206 SER A C 1
ATOM 1727 O O . SER A 1 206 ? 8.513 10.465 -20.277 1.00 69.69 206 SER A O 1
ATOM 1729 N N . LEU A 1 207 ? 8.205 12.256 -18.955 1.00 77.19 207 LEU A N 1
ATOM 1730 C CA . LEU A 1 207 ? 9.165 13.137 -19.626 1.00 77.19 207 LEU A CA 1
ATOM 1731 C C . LEU A 1 207 ? 10.606 12.654 -19.458 1.00 77.19 207 LEU A C 1
ATOM 1733 O O . LEU A 1 207 ? 11.336 12.582 -20.444 1.00 77.19 207 LEU A O 1
ATOM 1737 N N . VAL A 1 208 ? 11.008 12.285 -18.239 1.00 75.88 208 VAL A N 1
ATOM 1738 C CA . VAL A 1 208 ? 12.349 11.736 -17.977 1.00 75.88 208 VAL A CA 1
ATOM 1739 C C . VAL A 1 208 ? 12.555 10.429 -18.742 1.00 75.88 208 VAL A C 1
ATOM 1741 O O . VAL A 1 208 ? 13.593 10.241 -19.373 1.00 75.88 208 VAL A O 1
ATOM 1744 N N . LEU A 1 209 ? 11.552 9.548 -18.754 1.00 75.88 209 LEU A N 1
ATOM 1745 C CA . LEU A 1 209 ? 11.607 8.296 -19.502 1.00 75.88 209 LEU A CA 1
ATOM 1746 C C . LEU A 1 209 ? 11.710 8.542 -21.013 1.00 75.88 209 LEU A C 1
ATOM 1748 O O . LEU A 1 209 ? 12.552 7.934 -21.670 1.00 75.88 209 LEU A O 1
ATOM 1752 N N . LEU A 1 210 ? 10.905 9.456 -21.564 1.00 77.56 210 LEU A N 1
ATOM 1753 C CA . LEU A 1 210 ? 10.981 9.853 -22.974 1.00 77.56 210 LEU A CA 1
ATOM 1754 C C . LEU A 1 210 ? 12.355 10.422 -23.331 1.00 77.56 210 LEU A C 1
ATOM 1756 O O . LEU A 1 210 ? 12.898 10.074 -24.378 1.00 77.56 210 LEU A O 1
ATOM 1760 N N . LEU A 1 211 ? 12.935 11.252 -22.461 1.00 84.44 211 LEU A N 1
ATOM 1761 C CA . LEU A 1 211 ? 14.274 11.802 -22.647 1.00 84.44 211 LEU A CA 1
ATOM 1762 C C . LEU A 1 211 ? 15.328 10.687 -22.679 1.00 84.44 211 LEU A C 1
ATOM 1764 O O . LEU A 1 211 ? 16.161 10.661 -23.580 1.00 84.44 211 LEU A O 1
ATOM 1768 N N . LEU A 1 212 ? 15.272 9.740 -21.739 1.00 77.38 212 LEU A N 1
ATOM 1769 C CA . LEU A 1 212 ? 16.195 8.604 -21.697 1.00 77.38 212 LEU A CA 1
ATOM 1770 C C . LEU A 1 212 ? 16.070 7.728 -22.947 1.00 77.38 212 LEU A C 1
ATOM 1772 O O . LEU A 1 212 ? 17.083 7.375 -23.550 1.00 77.38 212 LEU A O 1
ATOM 1776 N N . VAL A 1 213 ? 14.844 7.431 -23.383 1.00 80.19 213 VAL A N 1
ATOM 1777 C CA . VAL A 1 213 ? 14.594 6.687 -24.626 1.00 80.19 213 VAL A CA 1
ATOM 1778 C C . VAL A 1 213 ? 15.148 7.447 -25.832 1.00 80.19 213 VAL A C 1
ATOM 1780 O O . VAL A 1 213 ? 15.818 6.848 -26.670 1.00 80.19 213 VAL A O 1
ATOM 1783 N N . ALA A 1 214 ? 14.937 8.762 -25.908 1.00 84.06 214 ALA A N 1
ATOM 1784 C CA . ALA A 1 214 ? 15.475 9.593 -26.981 1.00 84.06 214 ALA A CA 1
ATOM 1785 C C . ALA A 1 214 ? 17.012 9.610 -26.989 1.00 84.06 214 ALA A C 1
ATOM 1787 O O . ALA A 1 214 ? 17.610 9.512 -28.058 1.00 84.06 214 ALA A O 1
ATOM 1788 N N . ILE A 1 215 ? 17.659 9.670 -25.819 1.00 84.12 215 ILE A N 1
ATOM 1789 C CA . ILE A 1 215 ? 19.121 9.587 -25.691 1.00 84.12 215 ILE A CA 1
ATOM 1790 C C . ILE A 1 215 ? 19.619 8.230 -26.197 1.00 84.12 215 ILE A C 1
ATOM 1792 O O . ILE A 1 215 ? 20.530 8.185 -27.022 1.00 84.12 215 ILE A O 1
ATOM 1796 N N . VAL A 1 216 ? 19.005 7.128 -25.760 1.00 79.88 216 VAL A N 1
ATOM 1797 C CA . VAL A 1 216 ? 19.395 5.773 -26.182 1.00 79.88 216 VAL A CA 1
ATOM 1798 C C . VAL A 1 216 ? 19.219 5.597 -27.691 1.00 79.88 216 VAL A C 1
ATOM 1800 O O . VAL A 1 216 ? 20.145 5.154 -28.370 1.00 79.88 216 VAL A O 1
ATOM 1803 N N . LEU A 1 217 ? 18.070 5.997 -28.243 1.00 84.12 217 LEU A N 1
ATOM 1804 C CA . LEU A 1 217 ? 17.825 5.955 -29.686 1.00 84.12 217 LEU A CA 1
ATOM 1805 C C . LEU A 1 217 ? 18.796 6.858 -30.455 1.00 84.12 217 LEU A C 1
ATOM 1807 O O . LEU A 1 217 ? 19.275 6.465 -31.515 1.00 84.12 217 LEU A O 1
ATOM 1811 N N . GLY A 1 218 ? 19.136 8.026 -29.908 1.00 88.25 218 GLY A N 1
ATOM 1812 C CA . GLY A 1 218 ? 20.137 8.931 -30.467 1.00 88.25 218 GLY A CA 1
ATOM 1813 C C . GLY A 1 218 ? 21.525 8.296 -30.532 1.00 88.25 218 GLY A C 1
ATOM 1814 O O . GLY A 1 218 ? 22.183 8.372 -31.567 1.00 88.25 218 GLY A O 1
ATOM 1815 N N . VAL A 1 219 ? 21.949 7.598 -29.475 1.00 82.88 219 VAL A N 1
ATOM 1816 C CA . VAL A 1 219 ? 23.224 6.860 -29.440 1.00 82.88 219 VAL A CA 1
ATOM 1817 C C . VAL A 1 219 ? 23.225 5.704 -30.446 1.00 82.88 219 VAL A C 1
ATOM 1819 O O . VAL A 1 219 ? 24.208 5.516 -31.169 1.00 82.88 219 VAL A O 1
ATOM 1822 N N . ILE A 1 220 ? 22.127 4.950 -30.546 1.00 80.12 220 ILE A N 1
ATOM 1823 C CA . ILE A 1 220 ? 21.984 3.859 -31.524 1.00 80.12 220 ILE A CA 1
ATOM 1824 C C . ILE A 1 220 ? 22.046 4.409 -32.951 1.00 80.12 220 ILE A C 1
ATOM 1826 O O . ILE A 1 220 ? 22.787 3.888 -33.784 1.00 80.12 220 ILE A O 1
ATOM 1830 N N . TRP A 1 221 ? 21.313 5.485 -33.236 1.00 88.56 221 TRP A N 1
ATOM 1831 C CA . TRP A 1 221 ? 21.305 6.120 -34.551 1.00 88.56 221 TRP A CA 1
ATOM 1832 C C . TRP A 1 221 ? 22.684 6.686 -34.914 1.00 88.56 221 TRP A C 1
ATOM 1834 O O . TRP A 1 221 ? 23.188 6.446 -36.012 1.00 88.56 221 TRP A O 1
ATOM 1844 N N . TRP A 1 222 ? 23.346 7.357 -33.970 1.00 84.75 222 TRP A N 1
ATOM 1845 C CA . TRP A 1 222 ? 24.695 7.886 -34.159 1.00 84.75 222 TRP A CA 1
ATOM 1846 C C . TRP A 1 222 ? 25.713 6.782 -34.469 1.00 84.75 222 TRP A C 1
ATOM 1848 O O . TRP A 1 222 ? 26.482 6.886 -35.425 1.00 84.75 222 TRP A O 1
ATOM 1858 N N . SER A 1 223 ? 25.697 5.696 -33.696 1.00 76.50 223 SER A N 1
ATOM 1859 C CA . SER A 1 223 ? 26.630 4.574 -33.869 1.00 76.50 223 SER A CA 1
ATOM 1860 C C . SER A 1 223 ? 26.349 3.732 -35.116 1.00 76.50 223 SER A C 1
ATOM 1862 O O . SER A 1 223 ? 27.293 3.244 -35.731 1.00 76.50 223 SER A O 1
ATOM 1864 N N . SER A 1 224 ? 25.085 3.588 -35.520 1.00 72.94 224 SER A N 1
ATOM 1865 C CA . SER A 1 224 ? 24.687 2.694 -36.621 1.00 72.94 224 SER A CA 1
ATOM 1866 C C . SER A 1 224 ? 24.587 3.387 -37.979 1.00 72.94 224 SER A C 1
ATOM 1868 O O . SER A 1 224 ? 24.656 2.719 -39.007 1.00 72.94 224 SER A O 1
ATOM 1870 N N . VAL A 1 225 ? 24.405 4.711 -38.007 1.00 84.00 225 VAL A N 1
ATOM 1871 C CA . VAL A 1 225 ? 24.191 5.473 -39.249 1.00 84.00 225 VAL A CA 1
ATOM 1872 C C . VAL A 1 225 ? 25.294 6.503 -39.455 1.00 84.00 225 VAL A C 1
ATOM 1874 O O . VAL A 1 225 ? 25.973 6.484 -40.482 1.00 84.00 225 VAL A O 1
ATOM 1877 N N . VAL A 1 226 ? 25.513 7.379 -38.472 1.00 83.00 226 VAL A N 1
ATOM 1878 C CA . VAL A 1 226 ? 26.432 8.518 -38.625 1.00 83.00 226 VAL A CA 1
ATOM 1879 C C . VAL A 1 226 ? 27.887 8.063 -38.653 1.00 83.00 226 VAL A C 1
ATOM 1881 O O . VAL A 1 226 ? 28.629 8.441 -39.557 1.00 83.00 226 VAL A O 1
ATOM 1884 N N . MET A 1 227 ? 28.296 7.219 -37.705 1.00 83.94 227 MET A N 1
ATOM 1885 C CA . MET A 1 227 ? 29.669 6.709 -37.643 1.00 83.94 227 MET A CA 1
ATOM 1886 C C . MET A 1 227 ? 30.073 5.927 -38.906 1.00 83.94 227 MET A C 1
ATOM 1888 O O . MET A 1 227 ? 31.117 6.248 -39.479 1.00 83.94 227 MET A O 1
ATOM 1892 N N . PRO A 1 228 ? 29.268 4.975 -39.421 1.00 80.94 228 PRO A N 1
ATOM 1893 C CA . PRO A 1 228 ? 29.571 4.304 -40.681 1.00 80.94 228 PRO A CA 1
ATOM 1894 C C . PRO A 1 228 ? 29.663 5.261 -41.869 1.00 80.94 228 PRO A C 1
ATOM 1896 O O . PRO A 1 228 ? 30.573 5.113 -42.681 1.00 80.94 228 PRO A O 1
ATOM 1899 N N . ALA A 1 229 ? 28.784 6.265 -41.957 1.00 80.69 229 ALA A N 1
ATOM 1900 C CA . ALA A 1 229 ? 28.830 7.264 -43.024 1.00 80.69 229 ALA A CA 1
ATOM 1901 C C . ALA A 1 229 ? 30.103 8.128 -42.958 1.00 80.69 229 ALA A C 1
ATOM 1903 O O . ALA A 1 229 ? 30.757 8.337 -43.979 1.00 80.69 229 ALA A O 1
ATOM 1904 N N . LEU A 1 230 ? 30.500 8.576 -41.761 1.00 78.31 230 LEU A N 1
ATOM 1905 C CA . LEU A 1 230 ? 31.745 9.322 -41.545 1.00 78.31 230 LEU A CA 1
ATOM 1906 C C . LEU A 1 230 ? 32.982 8.482 -41.883 1.00 78.31 230 LEU A C 1
ATOM 1908 O O . LEU A 1 230 ? 33.905 8.976 -42.535 1.00 78.31 230 LEU A O 1
ATOM 1912 N N . LEU A 1 231 ? 32.999 7.205 -41.495 1.00 75.44 231 LEU A N 1
ATOM 1913 C CA . LEU A 1 231 ? 34.060 6.273 -41.882 1.00 75.44 231 LEU A CA 1
ATOM 1914 C C . LEU A 1 231 ? 34.117 6.095 -43.402 1.00 75.44 231 LEU A C 1
ATOM 1916 O O . LEU A 1 231 ? 35.196 6.100 -43.984 1.00 75.44 231 LEU A O 1
ATOM 1920 N N . LEU A 1 232 ? 32.969 6.016 -44.071 1.00 76.38 232 LEU A N 1
ATOM 1921 C CA . LEU A 1 232 ? 32.898 5.929 -45.529 1.00 76.38 232 LEU A CA 1
ATOM 1922 C C . LEU A 1 232 ? 33.490 7.174 -46.204 1.00 76.38 232 LEU A C 1
ATOM 1924 O O . LEU A 1 232 ? 34.338 7.046 -47.088 1.00 76.38 232 LEU A O 1
ATOM 1928 N N . ILE A 1 233 ? 33.111 8.369 -45.742 1.00 79.19 233 ILE A N 1
ATOM 1929 C CA . ILE A 1 233 ? 33.605 9.652 -46.267 1.00 79.19 233 ILE A CA 1
ATOM 1930 C C . ILE A 1 233 ? 35.110 9.811 -46.035 1.00 79.19 233 ILE A C 1
ATOM 1932 O O . ILE A 1 233 ? 35.810 10.318 -46.905 1.00 79.19 233 ILE A O 1
ATOM 1936 N N . THR A 1 234 ? 35.627 9.381 -44.884 1.00 76.69 234 THR A N 1
ATOM 1937 C CA . THR A 1 234 ? 37.054 9.526 -44.548 1.00 76.69 234 THR A CA 1
ATOM 1938 C C . THR A 1 234 ? 37.936 8.472 -45.221 1.00 76.69 234 THR A C 1
ATOM 1940 O O . THR A 1 234 ? 39.060 8.778 -45.620 1.00 76.69 234 THR A O 1
ATOM 1943 N N . VAL A 1 235 ? 37.437 7.249 -45.421 1.00 75.81 235 VAL A N 1
ATOM 1944 C CA . VAL A 1 235 ? 38.198 6.148 -46.037 1.00 75.81 235 VAL A CA 1
ATOM 1945 C C . VAL A 1 235 ? 38.188 6.214 -47.570 1.00 75.81 235 VAL A C 1
ATOM 1947 O O . VAL A 1 235 ? 39.181 5.840 -48.200 1.00 75.81 235 VAL A O 1
ATOM 1950 N N . MET A 1 236 ? 37.116 6.712 -48.199 1.00 69.56 236 MET A N 1
ATOM 1951 C CA . MET A 1 236 ? 37.028 6.829 -49.664 1.00 69.56 236 MET A CA 1
ATOM 1952 C C . MET A 1 236 ? 38.154 7.652 -50.326 1.00 69.56 236 MET A C 1
ATOM 1954 O O . MET A 1 236 ? 38.745 7.141 -51.279 1.00 69.56 236 MET A O 1
ATOM 1958 N N . PRO A 1 237 ? 38.518 8.868 -49.873 1.00 71.88 237 PRO A N 1
ATOM 1959 C CA . PRO A 1 237 ? 39.567 9.664 -50.513 1.00 71.88 237 PRO A CA 1
ATOM 1960 C C . PRO A 1 237 ? 40.957 9.051 -50.318 1.00 71.88 237 PRO A C 1
ATOM 1962 O O . PRO A 1 237 ? 41.795 9.129 -51.215 1.00 71.88 237 PRO A O 1
ATOM 1965 N N . VAL A 1 238 ? 41.194 8.375 -49.188 1.00 69.12 238 VAL A N 1
ATOM 1966 C CA . VAL A 1 238 ? 42.438 7.630 -48.945 1.00 69.12 238 VAL A CA 1
ATOM 1967 C C . VAL A 1 238 ? 42.534 6.442 -49.898 1.00 69.12 238 VAL A C 1
ATOM 1969 O O . VAL A 1 238 ? 43.574 6.247 -50.521 1.00 69.12 238 VAL A O 1
ATOM 1972 N N . ARG A 1 239 ? 41.441 5.693 -50.091 1.00 62.78 239 ARG A N 1
ATOM 1973 C CA . ARG A 1 239 ? 41.392 4.621 -51.093 1.00 62.78 239 ARG A CA 1
ATOM 1974 C C . ARG A 1 239 ? 41.585 5.153 -52.506 1.00 62.78 239 ARG A C 1
ATOM 1976 O O . ARG A 1 239 ? 42.386 4.579 -53.227 1.00 62.78 239 ARG A O 1
ATOM 1983 N N . ALA A 1 240 ? 40.923 6.242 -52.891 1.00 70.06 240 ALA A N 1
ATOM 1984 C CA . ALA A 1 240 ? 41.086 6.840 -54.216 1.00 70.06 240 ALA A CA 1
ATOM 1985 C C . ALA A 1 240 ? 42.542 7.264 -54.474 1.00 70.06 240 ALA A C 1
ATOM 1987 O O . ALA A 1 240 ? 43.083 6.997 -55.544 1.00 70.06 240 ALA A O 1
ATOM 1988 N N . LYS A 1 241 ? 43.205 7.849 -53.470 1.00 70.75 241 LYS A N 1
ATOM 1989 C CA . LYS A 1 241 ? 44.618 8.237 -53.552 1.00 70.75 241 LYS A CA 1
ATOM 1990 C C . LYS A 1 241 ? 45.555 7.027 -53.635 1.00 70.75 241 LYS A C 1
ATOM 1992 O O . LYS A 1 241 ? 46.473 7.028 -54.444 1.00 70.75 241 LYS A O 1
ATOM 1997 N N . ILE A 1 242 ? 45.303 5.976 -52.852 1.00 67.69 242 ILE A N 1
ATOM 1998 C CA . ILE A 1 242 ? 46.056 4.712 -52.929 1.00 67.69 242 ILE A CA 1
ATOM 1999 C C . ILE A 1 242 ? 45.845 4.034 -54.292 1.00 67.69 242 ILE A C 1
ATOM 2001 O O . ILE A 1 242 ? 46.806 3.556 -54.883 1.00 67.69 242 ILE A O 1
ATOM 2005 N N . TYR A 1 243 ? 44.621 4.028 -54.826 1.00 67.19 243 TYR A N 1
ATOM 2006 C CA . TYR A 1 243 ? 44.327 3.461 -56.144 1.00 67.19 243 TYR A CA 1
ATOM 2007 C C . TYR A 1 243 ? 45.035 4.214 -57.276 1.00 67.19 243 TYR A C 1
ATOM 2009 O O . TYR A 1 243 ? 45.584 3.558 -58.156 1.00 67.19 243 TYR A O 1
ATOM 2017 N N . ARG A 1 244 ? 45.095 5.554 -57.249 1.00 68.69 244 ARG A N 1
ATOM 2018 C CA . ARG A 1 244 ? 45.874 6.341 -58.231 1.00 68.69 244 ARG A CA 1
ATOM 2019 C C . ARG A 1 244 ? 47.374 6.058 -58.160 1.00 68.69 244 ARG A C 1
ATOM 2021 O O . ARG A 1 244 ? 48.012 5.859 -59.187 1.00 68.69 244 ARG A O 1
ATOM 2028 N N . LEU A 1 245 ? 47.912 5.940 -56.945 1.00 68.56 245 LEU A N 1
ATOM 2029 C CA . LEU A 1 245 ? 49.317 5.586 -56.729 1.00 68.56 245 LEU A CA 1
ATOM 2030 C C . LEU A 1 245 ? 49.650 4.168 -57.222 1.00 68.56 245 LEU A C 1
ATOM 2032 O O . LEU A 1 245 ? 50.710 3.961 -57.801 1.00 68.56 245 LEU A O 1
ATOM 2036 N N . ILE A 1 246 ? 48.758 3.192 -57.013 1.00 72.25 246 ILE A N 1
ATOM 2037 C CA . ILE A 1 246 ? 48.964 1.797 -57.446 1.00 72.25 246 ILE A CA 1
ATOM 2038 C C . ILE A 1 246 ? 48.739 1.625 -58.955 1.00 72.25 246 ILE A C 1
ATOM 2040 O O . ILE A 1 246 ? 49.438 0.837 -59.585 1.00 72.25 246 ILE A O 1
ATOM 2044 N N . SER A 1 247 ? 47.775 2.339 -59.541 1.00 78.31 247 SER A N 1
ATOM 2045 C CA . SER A 1 247 ? 47.476 2.266 -60.982 1.00 78.31 247 SER A CA 1
ATOM 2046 C C . SER A 1 247 ? 48.499 2.991 -61.859 1.00 78.31 247 SER A C 1
ATOM 2048 O O . SER A 1 247 ? 48.468 2.824 -63.075 1.00 78.31 247 SER A O 1
ATOM 2050 N N . GLY A 1 248 ? 49.416 3.764 -61.267 1.00 68.19 248 GLY A N 1
ATOM 2051 C CA . GLY A 1 248 ? 50.447 4.496 -62.002 1.00 68.19 248 GLY A CA 1
ATOM 2052 C C . GLY A 1 248 ? 49.920 5.706 -62.781 1.00 68.19 248 GLY A C 1
ATOM 2053 O O . GLY A 1 248 ? 50.691 6.318 -63.515 1.00 68.19 248 GLY A O 1
ATOM 2054 N N . GLU A 1 249 ? 48.648 6.087 -62.605 1.00 65.19 249 GLU A N 1
ATOM 2055 C CA . GLU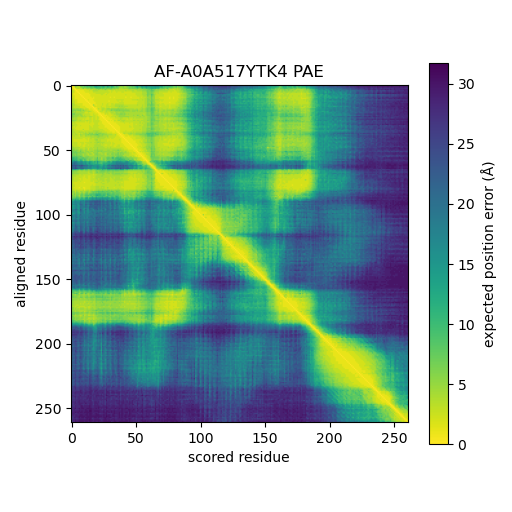 A 1 249 ? 48.042 7.257 -63.264 1.00 65.19 249 GLU A CA 1
ATOM 2056 C C . GLU A 1 249 ? 48.809 8.552 -62.955 1.00 65.19 249 GLU A C 1
ATOM 2058 O O . GLU A 1 249 ? 49.037 9.363 -63.849 1.00 65.19 249 GLU A O 1
ATOM 2063 N N . ASP A 1 250 ? 49.285 8.720 -61.717 1.00 59.38 250 ASP A N 1
ATOM 2064 C CA . ASP A 1 250 ? 50.054 9.910 -61.325 1.00 59.38 250 ASP A CA 1
ATOM 2065 C C . ASP A 1 250 ? 51.476 9.924 -61.935 1.00 59.38 250 ASP A C 1
ATOM 2067 O O . ASP A 1 250 ? 52.062 10.993 -62.100 1.00 59.38 250 ASP A O 1
ATOM 2071 N N . ALA A 1 251 ? 52.029 8.760 -62.303 1.00 58.91 251 ALA A N 1
ATOM 2072 C CA . ALA A 1 251 ? 53.314 8.665 -63.001 1.00 58.91 251 ALA A CA 1
ATOM 2073 C C . ALA A 1 251 ? 53.155 8.948 -64.505 1.00 58.91 251 ALA A C 1
ATOM 2075 O O . ALA A 1 251 ? 53.933 9.713 -65.068 1.00 58.91 251 ALA A O 1
ATOM 2076 N N . ALA A 1 252 ? 52.091 8.430 -65.128 1.00 57.84 252 ALA A N 1
ATOM 2077 C CA . ALA A 1 252 ? 51.778 8.693 -66.533 1.00 57.84 252 ALA A CA 1
ATOM 2078 C C . ALA A 1 252 ? 51.509 10.187 -66.806 1.00 57.84 252 ALA A C 1
ATOM 2080 O O . ALA A 1 252 ? 51.974 10.733 -67.803 1.00 57.84 252 ALA A O 1
ATOM 2081 N N . MET A 1 253 ? 50.830 10.877 -65.882 1.00 57.72 253 MET A N 1
ATOM 2082 C CA . MET A 1 253 ? 50.532 12.310 -66.008 1.00 57.72 253 MET A CA 1
ATOM 2083 C C . MET A 1 253 ? 51.764 13.210 -65.770 1.00 57.72 253 MET A C 1
ATOM 2085 O O . MET A 1 253 ? 51.799 14.356 -66.221 1.00 57.72 253 MET A O 1
ATOM 2089 N N . SER A 1 254 ? 52.778 12.710 -65.054 1.00 58.75 254 SER A N 1
ATOM 2090 C CA . SER A 1 254 ? 54.063 13.396 -64.854 1.00 58.75 254 SER A CA 1
ATOM 2091 C C . SER A 1 254 ? 54.927 13.362 -66.118 1.00 58.75 254 SER A C 1
ATOM 2093 O O . SER A 1 254 ? 55.538 14.376 -66.462 1.00 58.75 254 SER A O 1
ATOM 2095 N N . ASP A 1 255 ? 54.954 12.226 -66.816 1.00 57.88 255 ASP A N 1
ATOM 2096 C CA . ASP A 1 255 ? 55.770 12.040 -68.020 1.00 57.88 255 ASP A CA 1
ATOM 2097 C C . ASP A 1 255 ? 55.213 12.827 -69.225 1.00 57.88 255 ASP A C 1
ATOM 2099 O O . ASP A 1 255 ? 55.981 13.496 -69.916 1.00 57.88 255 ASP A O 1
ATOM 2103 N N . GLU A 1 256 ? 53.887 12.894 -69.410 1.00 57.75 256 GLU A N 1
ATOM 2104 C CA . GLU A 1 256 ? 53.266 13.750 -70.447 1.00 57.75 256 GLU A CA 1
ATOM 2105 C C . GLU A 1 256 ? 53.560 15.249 -70.242 1.00 57.75 256 GLU A C 1
ATOM 2107 O O . GLU A 1 256 ? 53.770 15.998 -71.197 1.00 57.75 256 GLU A O 1
ATOM 2112 N N . CYS A 1 257 ? 53.616 15.709 -68.989 1.00 55.97 257 CYS A N 1
ATOM 2113 C CA . CYS A 1 257 ? 53.951 17.100 -68.666 1.00 55.97 257 CYS A CA 1
ATOM 2114 C C . CYS A 1 257 ? 55.443 17.416 -68.878 1.00 55.97 257 CYS A C 1
ATOM 2116 O O . CYS A 1 257 ? 55.801 18.581 -69.078 1.00 55.97 257 CYS A O 1
ATOM 2118 N N . ALA A 1 258 ? 56.312 16.404 -68.811 1.00 58.97 258 ALA A N 1
ATOM 2119 C CA . ALA A 1 258 ? 57.736 16.539 -69.095 1.00 58.97 258 ALA A CA 1
ATOM 2120 C C . ALA A 1 258 ? 58.021 16.575 -70.606 1.00 58.97 258 ALA A C 1
ATOM 2122 O O . ALA A 1 258 ? 58.922 17.299 -71.016 1.00 58.97 258 ALA A O 1
ATOM 2123 N N . GLU A 1 259 ? 57.235 15.874 -71.430 1.00 55.16 259 GLU A N 1
ATOM 2124 C CA . GLU A 1 259 ? 57.352 15.915 -72.899 1.00 55.16 259 GLU A CA 1
ATOM 2125 C C . GLU A 1 259 ? 56.810 17.209 -73.535 1.00 55.16 259 GLU A C 1
ATOM 2127 O O . GLU A 1 259 ? 57.185 17.552 -74.655 1.00 55.16 259 GLU A O 1
ATOM 2132 N N . MET A 1 260 ? 55.951 17.958 -72.834 1.00 56.72 260 MET A N 1
ATOM 2133 C CA . MET A 1 260 ? 55.406 19.239 -73.315 1.00 56.72 260 MET A CA 1
ATOM 2134 C C . MET A 1 260 ? 56.282 20.475 -73.015 1.00 56.72 260 MET A C 1
ATOM 2136 O O . MET A 1 260 ? 55.881 21.591 -73.360 1.00 56.72 260 MET A O 1
ATOM 2140 N N . LYS A 1 261 ? 57.449 20.315 -72.377 1.00 47.22 261 LYS A N 1
ATOM 2141 C CA . LYS A 1 261 ? 58.418 21.399 -72.118 1.00 47.22 261 LYS A CA 1
ATOM 2142 C C . LYS A 1 261 ? 59.654 21.280 -72.995 1.00 47.22 261 LYS A C 1
ATOM 2144 O O . LYS A 1 261 ? 60.115 22.352 -73.448 1.00 47.22 261 LYS A O 1
#

Radius of gyration: 33.35 Å; Cα contacts (8 Å, |Δi|>4): 163; chains: 1; bounding box: 82×41×101 Å

Solvent-accessible surface area (backbone atoms only — not comparable to full-atom values): 14757 Å² total; per-residue (Å²): 101,90,49,66,67,63,33,53,49,51,44,51,51,51,52,30,39,77,71,65,76,37,54,54,70,65,44,52,57,53,50,52,53,51,53,76,76,48,76,30,61,58,58,52,52,46,44,33,69,39,40,16,62,49,50,50,27,52,77,58,74,52,63,81,63,45,71,64,58,52,55,49,52,54,45,44,47,49,36,52,73,39,94,68,68,60,33,71,52,86,71,87,75,80,48,71,66,56,56,51,50,51,54,52,48,54,53,49,53,55,49,37,65,73,69,67,56,54,70,69,59,53,52,53,51,50,49,51,51,52,50,48,50,47,49,50,49,49,49,50,46,48,55,52,45,45,49,26,70,61,24,50,30,49,86,64,54,80,32,34,35,69,48,81,41,74,68,53,45,55,49,52,58,70,72,38,74,87,65,72,88,78,79,86,78,71,87,81,58,80,78,76,53,68,60,57,53,53,49,52,51,52,49,50,53,52,49,53,51,51,50,52,52,50,52,53,51,48,52,51,47,42,62,71,49,50,47,55,50,52,51,50,63,63,47,48,60,55,49,54,52,50,48,38,65,72,70,40,54,65,55,56,58,50,52,58,60,58,74,76,109

Sequence (261 aa):
MISRENRDEMIGLIDGGLDGRIKPDALGERVEWLLENTEDQSIKLSYEYLSGWFEEWEDWGDVESDQYGWDVAQRVLLLLHSNEEIACRTFWRWSWRQVMGIGLLVVWCVWAYRYGLSYAMFEMGWMHVVLSAALSGMWSWEYREELALWGGLGYRSRECQPFGSLGEMRRVRREVTAFKKQRYCAEDVPIRRGLSFWMMRYLGYSLVLLLLVAIVLGVIWWSSVVMPALLLITVMPVRAKIYRLISGEDAAMSDECAEMK

Mean predicted aligned error: 16.23 Å

pLDDT: mean 70.7, std 13.78, range [39.72, 91.62]